Protein AF-0000000069523320 (afdb_homodimer)

InterPro domains:
  IPR052709 Transposase-Methyltransferase Hybrid [PTHR46060] (1-97)

Foldseek 3Di:
DCVVVVVVVVVVVVVVVVLVVLVVLPPPPCPPPPPDDPPVCPDPVLLVVLLVVCLVPVPDDLVVSCVVSVHDSVVSCCSCCPSNNDDDDDDDDDDPVVVVCVVVSVVSSD/DCVVVVVVVVVVVVVVVVLVVLVVLPPPPCPPPPPDDPPVCPDPVLLVVLLVVCLVPVPDDLVVSCVVSVHDSVVSCCSCCPSNNDDDDDDDDDDPVVVVCVVVSVVSSD

Sequence (220 aa):
MKELYGEQCLARCTIFRWSQRYEDGRVNMKDLPRAGQAHVVTNSATISVVDELIRKNSRINAREITVELSISKRTVHHIIRKKLGYGKVCAQWMSSICRRIRRRREWVLAMKELYGEQCLARCTIFRWSQRYEDGRVNMKDLPRAGQAHVVTNSATISVVDELIRKNSRINAREITVELSISKRTVHHIIRKKLGYGKVCAQWMSSICRRIRRRREWVLA

Radius of gyration: 21.29 Å; Cα contacts (8 Å, |Δi|>4): 213; chains: 2; bounding box: 31×65×50 Å

Nearest PDB structures (foldseek):
  2zny-assembly2_C  TM=7.142E-01  e=8.484E-01  Pyrococcus horikoshii
  2pmh-assembly1_A  TM=5.774E-01  e=5.669E-01  Sulfurisphaera tokodaii str. 7
  2cfx-assembly1_C  TM=6.521E-01  e=1.068E+00  Bacillus subtilis
  2w25-assembly1_B  TM=7.987E-01  e=5.060E+00  Mycobacterium tuberculosis H37Rv
  2jn6-assembly1_A  TM=5.482E-01  e=4.019E+00  Corynebacterium glutamicum

pLDDT: mean 71.07, std 23.12, range [24.97, 97.06]

Secondary structure (DSSP, 8-state):
--HHHHHHHHHHHHHHHHHHHHHS----------SSS-TTTT-HHHHHHHHHHHHH-TT--HHHHHHHHT--HHHHHHIIIIIS-EEEE--EEEEHHHHHHHHTTHHHH-/--HHHHHHHHHHHHHHHHHHHHHS----------SSS-TTTT-HHHHHHHHHHHHH-TT--HHHHHHHHT--HHHHHHIIIIIS-EEEE--EEEEHHHHHHHHTTHHHH-

Structure (mmCIF, N/CA/C/O backbone):
data_AF-0000000069523320-model_v1
#
loop_
_entity.id
_entity.type
_entity.pdbx_description
1 polymer 'Mos1 transposase HTH domain-containing protein'
#
loop_
_atom_site.group_PDB
_atom_site.id
_atom_site.type_symbol
_atom_site.label_atom_id
_atom_site.label_alt_id
_atom_site.label_comp_id
_atom_site.label_asym_id
_atom_site.label_entity_id
_atom_site.label_seq_id
_atom_site.pdbx_PDB_ins_code
_atom_site.Cartn_x
_atom_site.Cartn_y
_atom_site.Cartn_z
_atom_site.occupancy
_atom_site.B_iso_or_equiv
_atom_site.auth_seq_id
_atom_site.auth_comp_id
_atom_site.auth_asym_id
_atom_site.auth_atom_id
_atom_site.pdbx_PDB_model_num
ATOM 1 N N . MET A 1 1 ? -14.391 -4.422 -27.078 1 25.03 1 MET A N 1
ATOM 2 C CA . MET A 1 1 ? -13.117 -4.656 -26.406 1 25.03 1 MET A CA 1
ATOM 3 C C . MET A 1 1 ? -12.406 -3.338 -26.125 1 25.03 1 MET A C 1
ATOM 5 O O . MET A 1 1 ? -11.414 -3.311 -25.391 1 25.03 1 MET A O 1
ATOM 9 N N . LYS A 1 2 ? -12.836 -2.332 -26.812 1 37.72 2 LYS A N 1
ATOM 10 C CA . LYS A 1 2 ? -12.297 -0.977 -26.766 1 37.72 2 LYS A CA 1
ATOM 11 C C . LYS A 1 2 ? -12.766 -0.242 -25.516 1 37.72 2 LYS A C 1
ATOM 13 O O . LYS A 1 2 ? -12.195 0.784 -25.141 1 37.72 2 LYS A O 1
ATOM 18 N N . GLU A 1 3 ? -13.82 -0.638 -25.125 1 37.53 3 GLU A N 1
ATOM 19 C CA . GLU A 1 3 ? -14.547 0.158 -24.141 1 37.53 3 GLU A CA 1
ATOM 20 C C . GLU A 1 3 ? -13.852 0.132 -22.781 1 37.53 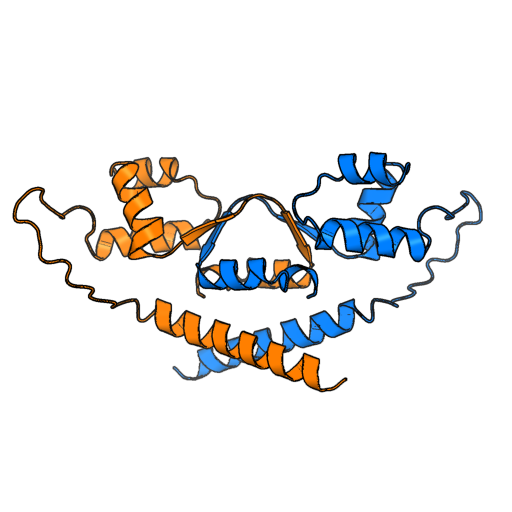3 GLU A C 1
ATOM 22 O O . GLU A 1 3 ? -14.016 1.05 -21.969 1 37.53 3 GLU A O 1
ATOM 27 N N . LEU A 1 4 ? -13.289 -1.014 -22.484 1 39.81 4 LEU A N 1
ATOM 28 C CA . LEU A 1 4 ? -12.648 -1.081 -21.172 1 39.81 4 LEU A CA 1
ATOM 29 C C . LEU A 1 4 ? -11.406 -0.193 -21.125 1 39.81 4 LEU A C 1
ATOM 31 O O . LEU A 1 4 ? -10.945 0.185 -20.047 1 39.81 4 LEU A O 1
ATOM 35 N N . TYR A 1 5 ? -10.938 0.105 -22.266 1 42.47 5 TYR A N 1
ATOM 36 C CA . TYR A 1 5 ? -9.703 0.882 -22.375 1 42.47 5 TYR A CA 1
ATOM 37 C C . TYR A 1 5 ? -9.961 2.352 -22.062 1 42.47 5 TYR A C 1
ATOM 39 O O . TYR A 1 5 ? -9.078 3.049 -21.547 1 42.47 5 TYR A O 1
ATOM 47 N N . GLY A 1 6 ? -11.086 2.74 -22.375 1 41.56 6 GLY A N 1
ATOM 48 C CA . GLY A 1 6 ? -11.438 4.141 -22.188 1 41.56 6 GLY A CA 1
ATOM 49 C C . GLY A 1 6 ? -11.555 4.543 -20.734 1 41.56 6 GLY A C 1
ATOM 50 O O . GLY A 1 6 ? -11.102 5.621 -20.344 1 41.56 6 GLY A O 1
ATOM 51 N N . GLU A 1 7 ? -12.203 3.75 -20.031 1 42.09 7 GLU A N 1
ATOM 52 C CA . GLU A 1 7 ? -12.508 4.121 -18.641 1 42.09 7 GLU A CA 1
ATOM 53 C C . GLU A 1 7 ? -11.234 4.207 -17.812 1 42.09 7 GLU A C 1
ATOM 55 O O . GLU A 1 7 ? -11.133 5.051 -16.906 1 42.09 7 GLU A O 1
ATOM 60 N N . GLN A 1 8 ? -10.336 3.408 -18.141 1 44.19 8 GLN A N 1
ATOM 61 C CA . GLN A 1 8 ? -9.102 3.377 -17.359 1 44.19 8 GLN A CA 1
ATOM 62 C C . GLN A 1 8 ? -8.258 4.621 -17.609 1 44.19 8 GLN A C 1
ATOM 64 O O . GLN A 1 8 ? -7.566 5.105 -16.719 1 44.19 8 GLN A O 1
ATOM 69 N N . CYS A 1 9 ? -8.266 5.09 -18.781 1 42.81 9 CYS A N 1
ATOM 70 C CA . CYS A 1 9 ? -7.602 6.352 -19.094 1 42.81 9 CYS A CA 1
ATOM 71 C C . CYS A 1 9 ? -8.219 7.496 -18.297 1 42.81 9 CYS A C 1
ATOM 73 O O . CYS A 1 9 ? -7.504 8.391 -17.844 1 42.81 9 CYS A O 1
ATOM 75 N N . LEU A 1 10 ? -9.508 7.457 -18.219 1 41.16 10 LEU A N 1
ATOM 76 C CA . LEU A 1 10 ? -10.18 8.516 -17.469 1 41.16 10 LEU A CA 1
ATOM 77 C C . LEU A 1 10 ? -9.781 8.484 -16 1 41.16 10 LEU A C 1
ATOM 79 O O . LEU A 1 10 ? -9.602 9.531 -15.375 1 41.16 10 LEU A O 1
ATOM 83 N N . ALA A 1 11 ? -9.695 7.359 -15.562 1 42.84 11 ALA A N 1
ATOM 84 C CA . ALA A 1 11 ? -9.281 7.254 -14.164 1 42.84 11 ALA A CA 1
ATOM 85 C C . ALA A 1 11 ? -7.852 7.75 -13.977 1 42.84 11 ALA A C 1
ATOM 87 O O . ALA A 1 11 ? -7.543 8.391 -12.969 1 42.84 11 ALA A O 1
ATOM 88 N N . ARG A 1 12 ? -7.047 7.566 -14.992 1 44.31 12 ARG A N 1
ATOM 89 C CA . ARG A 1 12 ? -5.652 7.996 -14.961 1 44.31 12 ARG A CA 1
ATOM 90 C C . ARG A 1 12 ? -5.551 9.516 -14.891 1 44.31 12 ARG A C 1
ATOM 92 O O . ARG A 1 12 ? -4.73 10.055 -14.141 1 44.31 12 ARG A O 1
ATOM 99 N N . CYS A 1 13 ? -6.203 10.148 -15.812 1 43.75 13 CYS A N 1
ATOM 100 C CA . CYS A 1 13 ? -6.246 11.602 -15.836 1 43.75 13 CYS A CA 1
ATOM 101 C C . CYS A 1 13 ? -6.781 12.156 -14.523 1 43.75 13 CYS A C 1
ATOM 103 O O . CYS A 1 13 ? -6.332 13.203 -14.055 1 43.75 13 CYS A O 1
ATOM 105 N N . THR A 1 14 ? -7.527 11.352 -13.992 1 44.38 14 THR A N 1
ATOM 106 C CA . THR A 1 14 ? -8.148 11.875 -12.781 1 44.38 14 THR A CA 1
ATOM 107 C C . THR A 1 14 ? -7.164 11.836 -11.609 1 44.38 14 THR A C 1
ATOM 109 O O . THR A 1 14 ? -7.078 12.797 -10.836 1 44.38 14 THR A O 1
ATOM 112 N N . ILE A 1 15 ? -6.359 10.828 -11.742 1 48.97 15 ILE A N 1
ATOM 113 C CA . ILE A 1 15 ? -5.422 10.758 -10.625 1 48.97 15 ILE A CA 1
ATOM 114 C C . ILE A 1 15 ? -4.43 11.914 -10.711 1 48.97 15 ILE A C 1
ATOM 116 O O . ILE A 1 15 ? -4.098 12.539 -9.703 1 48.97 15 ILE A O 1
ATOM 120 N N . PHE A 1 16 ? -4.059 12.211 -11.922 1 47.94 16 PHE A N 1
ATOM 121 C CA . PHE A 1 16 ? -3.117 13.32 -12.086 1 47.94 16 PHE A CA 1
ATOM 122 C C . PHE A 1 16 ? -3.779 14.648 -11.75 1 47.94 16 PHE A C 1
ATOM 124 O O . PHE A 1 16 ? -3.166 15.508 -11.117 1 47.94 16 PHE A O 1
ATOM 131 N N . ARG A 1 17 ? -4.938 14.828 -12.273 1 47.03 17 ARG A N 1
ATOM 132 C CA . ARG A 1 17 ? -5.664 16.062 -11.977 1 47.03 17 ARG A CA 1
ATOM 133 C C . ARG A 1 17 ? -5.883 16.219 -10.477 1 47.03 17 ARG A C 1
ATOM 135 O O . ARG A 1 17 ? -5.727 17.312 -9.938 1 47.03 17 ARG A O 1
ATOM 142 N N . TRP A 1 18 ? -6.137 15.148 -9.922 1 46.12 18 TRP A N 1
ATOM 143 C CA . TRP A 1 18 ? -6.406 15.234 -8.492 1 46.12 18 TRP A CA 1
ATOM 144 C C . TRP A 1 18 ? -5.133 15.562 -7.719 1 46.12 18 TRP A C 1
ATOM 146 O O . TRP A 1 18 ? -5.156 16.359 -6.781 1 46.12 18 TRP A O 1
ATOM 156 N N . SER A 1 19 ? -4.059 15.039 -8.156 1 48.59 19 SER A N 1
ATOM 157 C CA . SER A 1 19 ? -2.795 15.391 -7.516 1 48.59 19 SER A CA 1
ATOM 158 C C . SER A 1 19 ? -2.57 16.906 -7.535 1 48.59 19 SER A C 1
ATOM 160 O O . SER A 1 19 ? -2.039 17.469 -6.574 1 48.59 19 SER A O 1
ATOM 162 N N . GLN A 1 20 ? -2.973 17.469 -8.617 1 48.44 20 GLN A N 1
ATOM 163 C CA . GLN A 1 20 ? -2.881 18.922 -8.695 1 48.44 20 GLN A CA 1
ATOM 164 C C . GLN A 1 20 ? -3.807 19.578 -7.68 1 48.44 20 GLN A C 1
ATOM 166 O O . GLN A 1 20 ? -3.447 20.594 -7.078 1 48.44 20 GLN A O 1
ATOM 171 N N . ARG A 1 21 ? -4.895 18.953 -7.523 1 47.16 21 ARG A N 1
ATOM 172 C CA . ARG A 1 21 ? -5.859 19.547 -6.605 1 47.16 21 ARG A CA 1
ATOM 173 C C . ARG A 1 21 ? -5.363 19.469 -5.164 1 47.16 21 ARG A C 1
ATOM 175 O O . ARG A 1 21 ? -5.602 20.375 -4.371 1 47.16 21 ARG A O 1
ATOM 182 N N . TYR A 1 22 ? -4.883 18.391 -4.91 1 47.25 22 TYR A N 1
ATOM 183 C CA . TYR A 1 22 ? -4.352 18.297 -3.557 1 47.25 22 TYR A CA 1
ATOM 184 C C . TYR A 1 22 ? -3.271 19.344 -3.314 1 47.25 22 TYR A C 1
ATOM 186 O O . TYR A 1 22 ? -3.113 19.828 -2.193 1 47.25 22 TYR A O 1
ATOM 194 N N . GLU A 1 23 ? -2.518 19.562 -4.234 1 47.25 23 GLU A N 1
ATOM 195 C CA . GLU A 1 23 ? -1.588 20.672 -4.074 1 47.25 23 GLU A CA 1
ATOM 196 C C . GLU A 1 23 ? -2.328 21.984 -3.768 1 47.25 23 GLU A C 1
ATOM 198 O O . GLU A 1 23 ? -1.815 22.828 -3.045 1 47.25 23 GLU A O 1
ATOM 203 N N . ASP A 1 24 ? -3.436 22.078 -4.465 1 43.88 24 ASP A N 1
ATOM 204 C CA . ASP A 1 24 ? -4.234 23.281 -4.234 1 43.88 24 ASP A CA 1
ATOM 205 C C . ASP A 1 24 ? -5.035 23.156 -2.939 1 43.88 24 ASP A C 1
ATOM 207 O O . ASP A 1 24 ? -6.242 22.906 -2.971 1 43.88 24 ASP A O 1
ATOM 211 N N . GLY A 1 25 ? -4.715 22.297 -2.154 1 43.69 25 GLY A N 1
ATOM 212 C CA . GLY A 1 25 ? -5.273 22.031 -0.838 1 43.69 25 GLY A CA 1
ATOM 213 C C . GLY A 1 25 ? -5.793 23.281 -0.149 1 43.69 25 GLY A C 1
ATOM 214 O O . GLY A 1 25 ? -5.992 23.281 1.067 1 43.69 25 GLY A O 1
ATOM 215 N N . ARG A 1 26 ? -5.77 24.453 -0.803 1 43.19 26 ARG A N 1
ATOM 216 C CA . ARG A 1 26 ? -6.25 25.609 -0.049 1 43.19 26 ARG A CA 1
ATOM 217 C C . ARG A 1 26 ? -7.742 25.484 0.254 1 43.19 26 ARG A C 1
ATOM 219 O O . ARG A 1 26 ? -8.562 26.219 -0.312 1 43.19 26 ARG A O 1
ATOM 226 N N . VAL A 1 27 ? -8.289 24.281 0.234 1 40.66 27 VAL A N 1
ATOM 227 C CA . VAL A 1 27 ? -9.688 24.438 0.594 1 40.66 27 VAL A CA 1
ATOM 228 C C . VAL A 1 27 ? -9.797 25.047 1.996 1 40.66 27 VAL A C 1
ATOM 230 O O . VAL A 1 27 ? -9.414 24.406 2.98 1 40.66 27 VAL A O 1
ATOM 233 N N . ASN A 1 28 ? -9.625 26.297 2.09 1 39.03 28 ASN A N 1
ATOM 234 C CA . ASN A 1 28 ? -9.914 27.078 3.289 1 39.03 28 ASN A CA 1
ATOM 235 C C . ASN A 1 28 ? -11.336 26.828 3.783 1 39.03 28 ASN A C 1
ATOM 237 O O . ASN A 1 28 ? -12.281 27.453 3.307 1 39.03 28 ASN A O 1
ATOM 241 N N . MET A 1 29 ? -11.867 25.672 3.805 1 36.97 29 MET A N 1
ATOM 242 C CA . MET A 1 29 ? -13.133 25.688 4.535 1 36.97 29 MET A CA 1
ATOM 243 C C . MET A 1 29 ? -12.945 26.297 5.922 1 36.97 29 MET A C 1
ATOM 245 O O . MET A 1 29 ? -12.234 25.734 6.758 1 36.97 29 MET A O 1
ATOM 249 N N . LYS A 1 30 ? -12.992 27.672 6.043 1 39.44 30 LYS A N 1
ATOM 250 C CA . LYS A 1 30 ? -13.07 28.484 7.246 1 39.44 30 LYS A CA 1
ATOM 251 C C . LYS A 1 30 ? -14.016 27.875 8.273 1 39.44 30 LYS A C 1
ATOM 253 O O . LYS A 1 30 ? -15.234 28.031 8.164 1 39.44 30 LYS A O 1
ATOM 258 N N . ASP A 1 31 ? -13.984 26.688 8.633 1 40.25 31 ASP A N 1
ATOM 259 C CA . ASP A 1 31 ? -14.719 26.5 9.883 1 40.25 31 ASP A CA 1
ATOM 260 C C . ASP A 1 31 ? -14.5 27.688 10.82 1 40.25 31 ASP A C 1
ATOM 262 O O . ASP A 1 31 ? -13.391 28.219 10.898 1 40.25 31 ASP A O 1
ATOM 266 N N . LEU A 1 32 ? -15.414 28.609 11.117 1 40.75 32 LEU A N 1
ATOM 267 C CA . LEU A 1 32 ? -15.422 29.703 12.07 1 40.75 32 LEU A CA 1
ATOM 268 C C . LEU A 1 32 ? -14.703 29.312 13.359 1 40.75 32 LEU A C 1
ATOM 270 O O . LEU A 1 32 ? -14.953 28.234 13.914 1 40.75 32 LEU A O 1
ATOM 274 N N . PRO A 1 33 ? -13.508 29.906 13.656 1 44.81 33 PRO A N 1
ATOM 275 C CA . PRO A 1 33 ? -12.773 29.656 14.906 1 44.81 33 PRO A CA 1
ATOM 276 C C . PRO A 1 33 ? -13.695 29.562 16.125 1 44.81 33 PRO A C 1
ATOM 278 O O . PRO A 1 33 ? -14.625 30.359 16.266 1 44.81 33 PRO A O 1
ATOM 281 N N . ARG A 1 34 ? -14.188 28.531 16.516 1 44.03 34 ARG A N 1
ATOM 282 C CA . ARG A 1 34 ? -14.703 28.625 17.875 1 44.03 34 ARG A CA 1
ATOM 283 C C . ARG A 1 34 ? -13.758 29.453 18.75 1 44.03 34 ARG A C 1
ATOM 285 O O . ARG A 1 34 ? -12.539 29.406 18.562 1 44.03 34 ARG A O 1
ATOM 292 N N . ALA A 1 35 ? -14 30.516 19.328 1 43.91 35 ALA A N 1
ATOM 293 C CA . ALA A 1 35 ? -13.289 31.406 20.25 1 43.91 35 ALA A CA 1
ATOM 294 C C . ALA A 1 35 ? -12.312 30.609 21.125 1 43.91 35 ALA A C 1
ATOM 296 O O . ALA A 1 35 ? -11.508 31.203 21.859 1 43.91 35 ALA A O 1
ATOM 297 N N . GLY A 1 36 ? -12.578 29.438 21.688 1 39.97 36 GLY A N 1
ATOM 298 C CA . GLY A 1 36 ? -11.766 28.891 22.766 1 39.97 36 GLY A CA 1
ATOM 299 C C . GLY A 1 36 ? -10.32 28.656 22.359 1 39.97 36 GLY A C 1
ATOM 300 O O . GLY A 1 36 ? -9.469 29.516 22.562 1 39.97 36 GLY A O 1
ATOM 301 N N . GLN A 1 37 ? -9.781 27.281 22.188 1 45.66 37 GLN A N 1
ATOM 302 C CA . GLN A 1 37 ? -8.406 26.797 22.234 1 45.66 37 GLN A CA 1
ATOM 303 C C . GLN A 1 37 ? -7.57 27.359 21.094 1 45.66 37 GLN A C 1
ATOM 305 O O . GLN A 1 37 ? -8.078 27.562 19.984 1 45.66 37 GLN A O 1
ATOM 310 N N . ALA A 1 38 ? -6.539 28.125 21.359 1 45.31 38 ALA A N 1
ATOM 311 C CA . ALA A 1 38 ? -5.469 28.578 20.484 1 45.31 38 ALA A CA 1
ATOM 312 C C . ALA A 1 38 ? -5.266 27.609 19.312 1 45.31 38 ALA A C 1
ATOM 314 O O . ALA A 1 38 ? -4.926 26.438 19.531 1 45.31 38 ALA A O 1
ATOM 315 N N . HIS A 1 39 ? -6.07 27.391 18.344 1 51.31 39 HIS A N 1
ATOM 316 C CA . HIS A 1 39 ? -5.848 26.594 17.141 1 51.31 39 HIS A CA 1
ATOM 317 C C . HIS A 1 39 ? -4.434 26.797 16.594 1 51.31 39 HIS A C 1
ATOM 319 O O . HIS A 1 39 ? -4.246 27.406 15.547 1 51.31 39 HIS A O 1
ATOM 325 N N . VAL A 1 40 ? -3.541 27.297 17.375 1 52.47 40 VAL A N 1
ATOM 326 C CA . VAL A 1 40 ? -2.168 27.594 16.984 1 52.47 40 VAL A CA 1
ATOM 327 C C . VAL A 1 40 ? -1.514 26.359 16.375 1 52.47 40 VAL A C 1
ATOM 329 O O . VAL A 1 40 ? -0.676 26.469 15.477 1 52.47 40 VAL A O 1
ATOM 332 N N . VAL A 1 41 ? -1.999 25.109 16.844 1 58.97 41 VAL A N 1
ATOM 333 C CA . VAL A 1 41 ? -1.142 23.953 16.578 1 58.97 41 VAL A CA 1
ATOM 334 C C . VAL A 1 41 ? -1.271 23.547 15.102 1 58.97 41 VAL A C 1
ATOM 336 O O . VAL A 1 41 ? -0.304 23.078 14.5 1 58.97 41 VAL A O 1
ATOM 339 N N . THR A 1 42 ? -2.391 23.891 14.391 1 67.81 42 THR A N 1
ATOM 340 C CA . THR A 1 42 ? -2.504 23.453 13 1 67.81 42 THR A CA 1
ATOM 341 C C . THR A 1 42 ? -2.162 24.609 12.055 1 67.81 42 THR A C 1
ATOM 343 O O . THR A 1 42 ? -2.994 25.016 11.242 1 67.81 42 THR A O 1
ATOM 346 N N . ASN A 1 43 ? -0.961 25.234 12.391 1 79 43 ASN A N 1
ATOM 347 C CA . ASN A 1 43 ? -0.476 26.25 11.477 1 79 43 ASN A CA 1
ATOM 348 C C . ASN A 1 43 ? 0.027 25.641 10.172 1 79 43 ASN A C 1
ATOM 350 O O . ASN A 1 43 ? 0.332 24.453 10.117 1 79 43 ASN A O 1
ATOM 354 N N . SER A 1 44 ? -0.065 26.391 9.086 1 85.62 44 SER A N 1
ATOM 355 C CA . SER A 1 44 ? 0.385 25.969 7.766 1 85.62 44 SER A CA 1
ATOM 356 C C . SER A 1 44 ? 1.796 25.391 7.816 1 85.62 44 SER A C 1
ATOM 358 O O . SER A 1 44 ? 2.113 24.453 7.09 1 85.62 44 SER A O 1
ATOM 360 N N . ALA A 1 45 ? 2.518 25.875 8.758 1 88.19 45 ALA A N 1
ATOM 361 C CA . ALA A 1 45 ? 3.893 25.391 8.883 1 88.19 45 ALA A CA 1
ATOM 362 C C . ALA A 1 45 ? 3.932 23.969 9.422 1 88.19 45 ALA A C 1
ATOM 364 O O . ALA A 1 45 ? 4.676 23.125 8.906 1 88.19 45 ALA A O 1
ATOM 365 N N . THR A 1 46 ? 3.064 23.688 10.438 1 91.25 46 THR A N 1
ATOM 366 C CA . THR A 1 46 ? 3.008 22.359 11.039 1 91.25 46 THR A CA 1
ATOM 367 C C . THR A 1 46 ? 2.48 21.328 10.047 1 91.25 46 THR A C 1
ATOM 369 O O . THR A 1 46 ? 3.012 20.219 9.945 1 91.25 46 THR A O 1
ATOM 372 N N . ILE A 1 47 ? 1.52 21.75 9.297 1 93.12 47 ILE A N 1
ATOM 373 C CA . ILE A 1 47 ? 0.929 20.875 8.289 1 93.12 47 ILE A CA 1
ATOM 374 C C . ILE A 1 47 ? 1.98 20.516 7.238 1 93.12 47 ILE A C 1
ATOM 376 O O . ILE A 1 47 ? 2.096 19.359 6.84 1 93.12 47 ILE A O 1
ATOM 380 N N . SER A 1 48 ? 2.754 21.531 6.844 1 91.75 48 SER A N 1
ATOM 381 C CA . SER A 1 48 ? 3.795 21.312 5.844 1 91.75 48 SER A CA 1
ATOM 382 C C . SER A 1 48 ? 4.867 20.359 6.355 1 91.75 48 SER A C 1
ATOM 384 O O . SER A 1 48 ? 5.352 19.5 5.609 1 91.75 48 SER A O 1
ATOM 386 N N . VAL A 1 49 ? 5.176 20.484 7.586 1 93.69 49 VAL A N 1
ATOM 387 C CA . VAL A 1 49 ? 6.203 19.625 8.172 1 93.69 49 VAL A CA 1
ATOM 388 C C . VAL A 1 49 ? 5.691 18.188 8.258 1 93.69 49 VAL A C 1
ATOM 390 O O . VAL A 1 49 ? 6.418 17.25 7.949 1 93.69 49 VAL A O 1
ATOM 393 N N . VAL A 1 50 ? 4.48 18 8.695 1 94.69 50 VAL A N 1
ATOM 394 C CA . VAL A 1 50 ? 3.889 16.672 8.781 1 94.69 50 VAL A CA 1
ATOM 395 C C . VAL A 1 50 ? 3.863 16.031 7.395 1 94.69 50 VAL A C 1
ATOM 397 O O . VAL A 1 50 ? 4.238 14.867 7.23 1 94.69 50 VAL A O 1
ATOM 400 N N . ASP A 1 51 ? 3.438 16.844 6.406 1 91.69 51 ASP A N 1
ATOM 401 C CA . ASP A 1 51 ? 3.404 16.359 5.031 1 91.69 51 ASP A CA 1
ATOM 402 C C . ASP A 1 51 ? 4.793 15.914 4.57 1 91.69 51 ASP A C 1
ATOM 404 O O . ASP A 1 51 ? 4.945 14.852 3.963 1 91.69 51 ASP A O 1
ATOM 408 N N . GLU A 1 52 ? 5.766 16.688 4.934 1 92.56 52 GLU A N 1
ATOM 409 C CA . GLU A 1 52 ? 7.137 16.375 4.547 1 92.56 52 GLU A CA 1
ATOM 410 C C . GLU A 1 52 ? 7.625 15.102 5.223 1 92.56 52 GLU A C 1
ATOM 412 O O . GLU A 1 52 ? 8.305 14.281 4.598 1 92.56 52 GLU A O 1
ATOM 417 N N . LEU A 1 53 ? 7.297 14.922 6.484 1 94 53 LEU A N 1
ATOM 418 C CA . LEU A 1 53 ? 7.695 13.727 7.219 1 94 53 LEU A CA 1
ATOM 419 C C . LEU A 1 53 ? 7.098 12.477 6.59 1 94 53 LEU A C 1
ATOM 421 O O . LEU A 1 53 ? 7.789 11.469 6.434 1 94 53 LEU A O 1
ATOM 425 N N . ILE A 1 54 ? 5.867 12.555 6.176 1 93.31 54 ILE A N 1
ATOM 426 C CA . ILE A 1 54 ? 5.188 11.414 5.57 1 93.31 54 ILE A CA 1
ATOM 427 C C . ILE A 1 54 ? 5.77 11.148 4.184 1 93.31 54 ILE A C 1
ATOM 429 O O . ILE A 1 54 ? 5.984 9.992 3.811 1 93.31 54 ILE A O 1
ATOM 433 N N . ARG A 1 55 ? 6.023 12.234 3.492 1 88.31 55 ARG A N 1
ATOM 434 C CA . ARG A 1 55 ? 6.598 12.086 2.156 1 88.31 55 ARG A CA 1
ATOM 435 C C . ARG A 1 55 ? 7.988 11.461 2.223 1 88.31 55 ARG A C 1
ATOM 437 O O . ARG A 1 55 ? 8.359 10.672 1.355 1 88.31 55 ARG A O 1
ATOM 444 N N . LYS A 1 56 ? 8.672 11.836 3.232 1 90.19 56 LYS A N 1
ATOM 445 C CA . LYS A 1 56 ? 10.008 11.281 3.418 1 90.19 56 LYS A CA 1
ATOM 446 C C . LYS A 1 56 ? 9.93 9.82 3.848 1 90.19 56 LYS A C 1
ATOM 448 O O . LYS A 1 56 ? 10.75 9 3.42 1 90.19 56 LYS A O 1
ATOM 453 N N . ASN A 1 57 ? 8.953 9.523 4.676 1 92.5 57 ASN A N 1
ATOM 454 C CA . ASN A 1 57 ? 8.734 8.164 5.164 1 92.5 57 ASN A CA 1
ATOM 455 C C . ASN A 1 57 ? 7.25 7.863 5.348 1 92.5 57 ASN A C 1
ATOM 457 O O . ASN A 1 57 ? 6.684 8.141 6.406 1 92.5 57 ASN A O 1
ATOM 461 N N . SER A 1 58 ? 6.695 7.219 4.367 1 91.94 58 SER A N 1
ATOM 462 C CA . SER A 1 58 ? 5.262 6.941 4.387 1 91.94 58 SER A CA 1
ATOM 463 C C . SER A 1 58 ? 4.918 5.883 5.43 1 91.94 58 SER A C 1
ATOM 465 O O . SER A 1 58 ? 3.744 5.688 5.762 1 91.94 58 SER A O 1
ATOM 467 N N . ARG A 1 59 ? 5.906 5.324 6.012 1 93.69 59 ARG A N 1
ATOM 468 C CA . ARG A 1 59 ? 5.691 4.285 7.012 1 93.69 59 ARG A CA 1
ATOM 469 C C . ARG A 1 59 ? 5.758 4.859 8.422 1 93.69 59 ARG A C 1
ATOM 471 O O . ARG A 1 59 ? 5.523 4.148 9.406 1 93.69 59 ARG A O 1
ATOM 478 N N . ILE A 1 60 ? 6.035 6.07 8.539 1 95.12 60 ILE A N 1
ATOM 479 C CA . ILE A 1 60 ? 6.234 6.699 9.844 1 95.12 60 ILE A CA 1
ATOM 480 C C . ILE A 1 60 ? 4.984 6.527 10.695 1 95.12 60 ILE A C 1
ATOM 482 O O . ILE A 1 60 ? 3.861 6.609 10.195 1 95.12 60 ILE A O 1
ATOM 486 N N . ASN A 1 61 ? 5.219 6.277 11.977 1 96.06 61 ASN A N 1
ATOM 487 C CA . ASN A 1 61 ? 4.105 6.156 12.914 1 96.06 61 ASN A CA 1
ATOM 488 C C . ASN A 1 61 ? 3.654 7.52 13.43 1 96.06 61 ASN A C 1
ATOM 490 O O . ASN A 1 61 ? 4.477 8.422 13.609 1 96.06 61 ASN A O 1
ATOM 494 N N . ALA A 1 62 ? 2.393 7.68 13.633 1 96.56 62 ALA A N 1
ATOM 495 C CA . ALA A 1 62 ? 1.857 8.93 14.164 1 96.56 62 ALA A CA 1
ATOM 496 C C . ALA A 1 62 ? 2.559 9.312 15.469 1 96.56 62 ALA A C 1
ATOM 498 O O . ALA A 1 62 ? 2.758 10.5 15.742 1 96.56 62 ALA A O 1
ATOM 499 N N . ARG A 1 63 ? 3.033 8.352 16.219 1 96.38 63 ARG A N 1
ATOM 500 C CA . ARG A 1 63 ? 3.723 8.609 17.469 1 96.38 63 ARG A CA 1
ATOM 501 C C . ARG A 1 63 ? 5.07 9.281 17.234 1 96.38 63 ARG A C 1
ATOM 503 O O . ARG A 1 63 ? 5.461 10.188 17.984 1 96.38 63 ARG A O 1
ATOM 510 N N . GLU A 1 64 ? 5.734 8.789 16.234 1 97.06 64 GLU A N 1
ATOM 511 C CA . GLU A 1 64 ? 7.016 9.391 15.883 1 97.06 64 GLU A CA 1
ATOM 512 C C . GLU A 1 64 ? 6.848 10.852 15.469 1 97.06 64 GLU A C 1
ATOM 514 O O . GLU A 1 64 ? 7.664 11.703 15.828 1 97.06 64 GLU A O 1
ATOM 519 N N . ILE A 1 65 ? 5.773 11.125 14.781 1 96.31 65 ILE A N 1
ATOM 520 C CA . ILE A 1 65 ? 5.48 12.484 14.359 1 96.31 65 ILE A CA 1
ATOM 521 C C . ILE A 1 65 ? 5.176 13.352 15.578 1 96.31 65 ILE A C 1
ATOM 523 O O . ILE A 1 65 ? 5.648 14.492 15.664 1 96.31 65 ILE A O 1
ATOM 527 N N . THR A 1 66 ? 4.492 12.828 16.547 1 95.81 66 THR A N 1
ATOM 528 C CA . THR A 1 66 ? 4.145 13.531 17.781 1 95.81 66 THR A CA 1
ATOM 529 C C . THR A 1 66 ? 5.402 13.922 18.547 1 95.81 66 THR A C 1
ATOM 531 O O . THR A 1 66 ? 5.504 15.039 19.047 1 95.81 66 THR A O 1
ATOM 534 N N . VAL A 1 67 ? 6.344 13.031 18.625 1 96 67 VAL A N 1
ATOM 535 C CA . VAL A 1 67 ? 7.59 13.266 19.344 1 96 67 VAL A CA 1
ATOM 536 C C . VAL A 1 67 ? 8.438 14.297 18.594 1 96 67 VAL A C 1
ATOM 538 O O . VAL A 1 67 ? 8.977 15.219 19.203 1 96 67 VAL A O 1
ATOM 541 N N . GLU A 1 68 ? 8.438 14.156 17.25 1 94.94 68 GLU A N 1
ATOM 542 C CA . GLU A 1 68 ? 9.258 15.039 16.422 1 94.94 68 GLU A CA 1
ATOM 543 C C . GLU A 1 68 ? 8.742 16.469 16.469 1 94.94 68 GLU A C 1
ATOM 545 O O . GLU A 1 68 ? 9.531 17.422 16.5 1 94.94 68 GLU A O 1
ATOM 550 N N . LEU A 1 69 ? 7.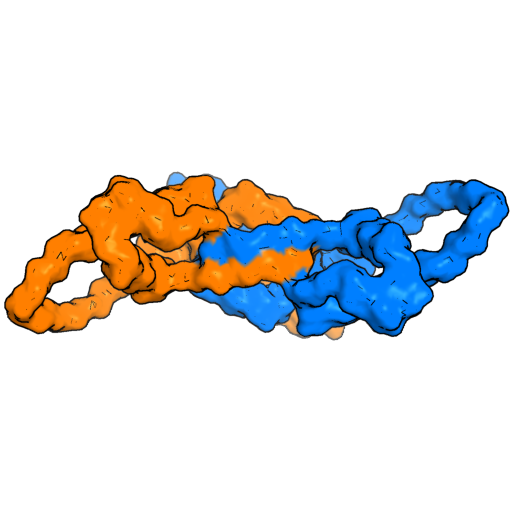457 16.719 16.531 1 94.44 69 LEU A N 1
ATOM 551 C CA . LEU A 1 69 ? 6.863 18.047 16.422 1 94.44 69 LEU A CA 1
ATOM 552 C C . LEU A 1 69 ? 6.387 18.531 17.781 1 94.44 69 LEU A C 1
ATOM 554 O O . LEU A 1 69 ? 5.984 19.688 17.922 1 94.44 69 LEU A O 1
ATOM 558 N N . SER A 1 70 ? 6.457 17.734 18.828 1 94.69 70 SER A N 1
ATOM 559 C CA . SER A 1 70 ? 6.023 18.047 20.188 1 94.69 70 SER A CA 1
ATOM 560 C C . SER A 1 70 ? 4.57 18.5 20.203 1 94.69 70 SER A C 1
ATOM 562 O O . SER A 1 70 ? 4.242 19.531 20.812 1 94.69 70 SER A O 1
ATOM 564 N N . ILE A 1 71 ? 3.691 17.766 19.422 1 93.25 71 ILE A N 1
ATOM 565 C CA . ILE A 1 71 ? 2.252 18.016 19.406 1 93.25 71 ILE A CA 1
ATOM 566 C C . ILE A 1 71 ? 1.511 16.734 19.781 1 93.25 71 ILE A C 1
ATOM 568 O O . ILE A 1 71 ? 2.104 15.648 19.828 1 93.25 71 ILE A O 1
ATOM 572 N N . SER A 1 72 ? 0.272 16.906 20.156 1 93.38 72 SER A N 1
ATOM 573 C CA . SER A 1 72 ? -0.511 15.758 20.609 1 93.38 72 SER A CA 1
ATOM 574 C C . SER A 1 72 ? -0.797 14.789 19.469 1 93.38 72 SER A C 1
ATOM 576 O O . SER A 1 72 ? -0.842 15.195 18.312 1 93.38 72 SER A O 1
ATOM 578 N N . LYS A 1 73 ? -1.053 13.562 19.844 1 95 73 LYS A N 1
ATOM 579 C CA . LYS A 1 73 ? -1.432 12.539 18.875 1 95 73 LYS A CA 1
ATOM 580 C C . LYS A 1 73 ? -2.725 12.914 18.156 1 95 73 LYS A C 1
ATOM 582 O O . LYS A 1 73 ? -2.875 12.664 16.969 1 95 73 LYS A O 1
ATOM 587 N N . ARG A 1 74 ? -3.516 13.539 18.891 1 93.06 74 ARG A N 1
ATOM 588 C CA . ARG A 1 74 ? -4.797 13.961 18.344 1 93.06 74 ARG A CA 1
ATOM 589 C C . ARG A 1 74 ? -4.602 14.992 17.234 1 93.06 74 ARG A C 1
ATOM 591 O O . ARG A 1 74 ? -5.23 14.906 16.172 1 93.06 74 ARG A O 1
ATOM 598 N N . THR A 1 75 ? -3.805 15.914 17.391 1 92.25 75 THR A N 1
ATOM 599 C CA . THR A 1 75 ? -3.52 16.953 16.422 1 92.25 75 THR A CA 1
ATOM 600 C C . THR A 1 75 ? -2.869 16.375 15.164 1 92.25 75 THR A C 1
ATOM 602 O O . THR A 1 75 ? -3.217 16.75 14.047 1 92.25 75 THR A O 1
ATOM 605 N N . VAL A 1 76 ? -1.975 15.406 15.414 1 95 76 VAL A N 1
ATOM 606 C CA . VAL A 1 76 ? -1.312 14.742 14.297 1 95 76 VAL A CA 1
ATOM 607 C C . VAL A 1 76 ? -2.346 14.016 13.438 1 95 76 VAL A C 1
ATOM 609 O O . VAL A 1 76 ? -2.375 14.188 12.219 1 95 76 VAL A O 1
ATOM 612 N N . HIS A 1 77 ? -3.227 13.305 14.094 1 95.31 77 HIS A N 1
ATOM 613 C CA . HIS A 1 77 ? -4.254 12.57 13.359 1 95.31 77 HIS A CA 1
ATOM 614 C C . HIS A 1 77 ? -5.184 13.523 12.617 1 95.31 77 HIS A C 1
ATOM 616 O O . HIS A 1 77 ? -5.555 13.273 11.469 1 95.31 77 HIS A O 1
ATOM 622 N N . HIS A 1 78 ? -5.441 14.633 13.234 1 93.94 78 HIS A N 1
ATOM 623 C CA . HIS A 1 78 ? -6.289 15.648 12.609 1 93.94 78 HIS A CA 1
ATOM 624 C C . HIS A 1 78 ? -5.645 16.203 11.344 1 93.94 78 HIS A C 1
ATOM 626 O O . HIS A 1 78 ? -6.297 16.312 10.312 1 93.94 78 HIS A O 1
ATOM 632 N N . ILE A 1 79 ? -4.43 16.469 11.43 1 93.69 79 ILE A N 1
ATOM 633 C CA . ILE A 1 79 ? -3.705 17.016 10.289 1 93.69 79 ILE A CA 1
ATOM 634 C C . ILE A 1 79 ? -3.635 15.984 9.164 1 93.69 79 ILE A C 1
ATOM 636 O O . ILE A 1 79 ? -3.973 16.281 8.016 1 93.69 79 ILE A O 1
ATOM 640 N N . ILE A 1 80 ? -3.262 14.773 9.531 1 94.62 80 ILE A N 1
ATOM 641 C CA . ILE A 1 80 ? -3.027 13.719 8.555 1 94.62 80 ILE A CA 1
ATOM 642 C C . ILE A 1 80 ? -4.332 13.383 7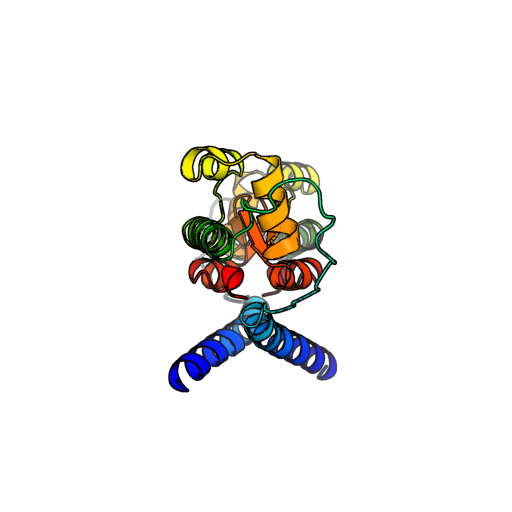.84 1 94.62 80 ILE A C 1
ATOM 644 O O . ILE A 1 80 ? -4.367 13.305 6.609 1 94.62 80 ILE A O 1
ATOM 648 N N . ARG A 1 81 ? -5.414 13.312 8.609 1 93.06 81 ARG A N 1
ATOM 649 C CA . ARG A 1 81 ? -6.664 12.812 8.047 1 93.06 81 ARG A CA 1
ATOM 650 C C . ARG A 1 81 ? -7.5 13.945 7.461 1 93.06 81 ARG A C 1
ATOM 652 O O . ARG A 1 81 ? -7.996 13.844 6.336 1 93.06 81 ARG A O 1
ATOM 659 N N . LYS A 1 82 ? -7.543 15.023 8.117 1 89.62 82 LYS A N 1
ATOM 660 C CA . LYS A 1 82 ? -8.492 16.062 7.734 1 89.62 82 LYS A CA 1
ATOM 661 C C . LYS A 1 82 ? -7.824 17.109 6.852 1 89.62 82 LYS A C 1
ATOM 663 O O . LYS A 1 82 ? -8.43 17.594 5.887 1 89.62 82 LYS A O 1
ATOM 668 N N . LYS A 1 83 ? -6.574 17.5 7.156 1 89.12 83 LYS A N 1
ATOM 669 C CA . LYS A 1 83 ? -5.93 18.578 6.41 1 89.12 83 LYS A CA 1
ATOM 670 C C . LYS A 1 83 ? -5.16 18.031 5.211 1 89.12 83 LYS A C 1
ATOM 672 O O . LYS A 1 83 ? -5.176 18.625 4.133 1 89.12 83 LYS A O 1
ATOM 677 N N . LEU A 1 84 ? -4.531 16.891 5.352 1 90.06 84 LEU A N 1
ATOM 678 C CA . LEU A 1 84 ? -3.701 16.344 4.285 1 90.06 84 LEU A CA 1
ATOM 679 C C . LEU A 1 84 ? -4.445 15.242 3.527 1 90.06 84 LEU A C 1
ATOM 681 O O . LEU A 1 84 ? -4.121 14.945 2.377 1 90.06 84 LEU A O 1
ATOM 685 N N . GLY A 1 85 ? -5.344 14.508 4.195 1 90.62 85 GLY A N 1
ATOM 686 C CA . GLY A 1 85 ? -6.199 13.539 3.525 1 90.62 85 GLY A CA 1
ATOM 687 C C . GLY A 1 85 ? -5.555 12.172 3.383 1 90.62 85 GLY A C 1
ATOM 688 O O . GLY A 1 85 ? -5.922 11.398 2.498 1 90.62 85 GLY A O 1
ATOM 689 N N . TYR A 1 86 ? -4.547 11.992 4.242 1 92.25 86 TYR A N 1
ATOM 690 C CA . TYR A 1 86 ? -3.924 10.672 4.195 1 92.25 86 TYR A CA 1
ATOM 691 C C . TYR A 1 86 ? -4.766 9.648 4.945 1 92.25 86 TYR A C 1
ATOM 693 O O . TYR A 1 86 ? -5.504 9.992 5.867 1 92.25 86 TYR A O 1
ATOM 701 N N . GLY A 1 87 ? -4.602 8.398 4.523 1 92.75 87 GLY A N 1
ATOM 702 C CA . GLY A 1 87 ? -5.086 7.227 5.234 1 92.75 87 GLY A CA 1
ATOM 703 C C . GLY A 1 87 ? -4.047 6.125 5.34 1 92.75 87 GLY A C 1
ATOM 704 O O . GLY A 1 87 ? -3.18 6 4.473 1 92.75 87 GLY A O 1
ATOM 705 N N . LYS A 1 88 ? -4.109 5.461 6.426 1 91.88 88 LYS A N 1
ATOM 706 C CA . LYS A 1 88 ? -3.168 4.359 6.598 1 91.88 88 LYS A CA 1
ATOM 707 C C . LYS A 1 88 ? -3.646 3.109 5.859 1 91.88 88 LYS A C 1
ATOM 709 O O . LYS A 1 88 ? -4.801 2.699 6.012 1 91.88 88 LYS A O 1
ATOM 714 N N . VAL A 1 89 ? -2.781 2.561 5.078 1 91.5 89 VAL A N 1
ATOM 715 C CA . VAL A 1 89 ? -3.07 1.327 4.355 1 91.5 89 VAL A CA 1
ATOM 716 C C . VAL A 1 89 ? -2.27 0.175 4.957 1 91.5 89 VAL A C 1
ATOM 718 O O . VAL A 1 89 ? -1.106 0.347 5.332 1 91.5 89 VAL A O 1
ATOM 721 N N . CYS A 1 90 ? -2.902 -0.954 5.07 1 93.62 90 CYS A N 1
ATOM 722 C CA . CYS A 1 90 ? -2.258 -2.125 5.652 1 93.62 90 CYS A CA 1
ATOM 723 C C . CYS A 1 90 ? -1.316 -2.785 4.652 1 93.62 90 CYS A C 1
ATOM 725 O O . CYS A 1 90 ? -1.398 -2.521 3.449 1 93.62 90 CYS A O 1
ATOM 727 N N . ALA A 1 91 ? -0.442 -3.568 5.164 1 95 91 ALA A N 1
ATOM 728 C CA . ALA A 1 91 ? 0.483 -4.332 4.328 1 95 91 ALA A CA 1
ATOM 729 C C . ALA A 1 91 ? -0.271 -5.191 3.316 1 95 91 ALA A C 1
ATOM 731 O O . ALA A 1 91 ? -1.314 -5.766 3.635 1 95 91 ALA A O 1
ATOM 732 N N . GLN A 1 92 ? 0.213 -5.25 2.086 1 93.06 92 GLN A N 1
ATOM 733 C CA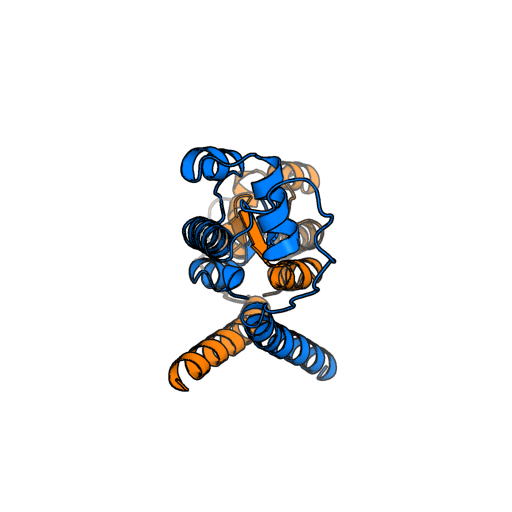 . GLN A 1 92 ? -0.488 -5.945 1.014 1 93.06 92 GLN A CA 1
ATOM 734 C C . GLN A 1 92 ? 0.467 -6.312 -0.12 1 93.06 92 GLN A C 1
ATOM 736 O O . GLN A 1 92 ? 1.587 -5.801 -0.184 1 93.06 92 GLN A O 1
ATOM 741 N N . TRP A 1 93 ? -0.063 -7.23 -0.943 1 92.56 93 TRP A N 1
ATOM 742 C CA . TRP A 1 93 ? 0.657 -7.551 -2.17 1 92.56 93 TRP A CA 1
ATOM 743 C C . TRP A 1 93 ? 0.417 -6.484 -3.236 1 92.56 93 TRP A C 1
ATOM 745 O O . TRP A 1 93 ? -0.715 -6.035 -3.428 1 92.56 93 TRP A O 1
ATOM 755 N N . MET A 1 94 ? 1.524 -6.105 -3.869 1 90.44 94 MET A N 1
ATOM 756 C CA . MET A 1 94 ? 1.442 -5.121 -4.941 1 90.44 94 MET A CA 1
ATOM 757 C C . MET A 1 94 ? 2.275 -5.551 -6.145 1 90.44 94 MET A C 1
ATOM 759 O O . MET A 1 94 ? 3.35 -6.133 -5.98 1 90.44 94 MET A O 1
ATOM 763 N N . SER A 1 95 ? 1.815 -5.266 -7.32 1 87.62 95 SER A N 1
ATOM 764 C CA . SER A 1 95 ? 2.535 -5.621 -8.539 1 87.62 95 SER A CA 1
ATOM 765 C C . SER A 1 95 ? 3.834 -4.836 -8.664 1 87.62 95 SER A C 1
ATOM 767 O O . SER A 1 95 ? 3.992 -3.785 -8.031 1 87.62 95 SER A O 1
ATOM 769 N N . SER A 1 96 ? 4.664 -5.32 -9.43 1 83.88 96 SER A N 1
ATOM 770 C CA . SER A 1 96 ? 5.977 -4.707 -9.617 1 83.88 96 SER A CA 1
ATOM 771 C C . SER A 1 96 ? 5.855 -3.299 -10.18 1 83.88 96 SER A C 1
ATOM 773 O O . SER A 1 96 ? 6.609 -2.402 -9.797 1 83.88 96 SER A O 1
ATOM 775 N N . ILE A 1 97 ? 4.91 -3.076 -10.938 1 74.19 97 ILE A N 1
ATOM 776 C CA . ILE A 1 97 ? 4.699 -1.767 -11.547 1 74.19 97 ILE A CA 1
ATOM 777 C C . ILE A 1 97 ? 4.273 -0.763 -10.477 1 74.19 97 ILE A C 1
ATOM 779 O O . ILE A 1 97 ? 4.812 0.346 -10.414 1 74.19 97 ILE A O 1
ATOM 783 N N . CYS A 1 98 ? 3.371 -1.219 -9.703 1 80.5 98 CYS A N 1
ATOM 784 C CA . CYS A 1 98 ? 2.893 -0.348 -8.633 1 80.5 98 CYS A CA 1
ATOM 785 C C . CYS A 1 98 ? 4.008 -0.048 -7.637 1 80.5 98 CYS A C 1
ATOM 787 O O . CYS A 1 98 ? 4.125 1.079 -7.156 1 80.5 98 CYS A O 1
ATOM 789 N N . ARG A 1 99 ? 4.801 -1.023 -7.488 1 84.81 99 ARG A N 1
ATOM 790 C CA . ARG A 1 99 ? 5.91 -0.844 -6.555 1 84.81 99 ARG A CA 1
ATOM 791 C C . ARG A 1 99 ? 6.926 0.153 -7.098 1 84.81 99 ARG A C 1
ATOM 793 O O . ARG A 1 99 ? 7.473 0.963 -6.344 1 84.81 99 ARG A O 1
ATOM 800 N N . ARG A 1 100 ? 7.094 0.093 -8.32 1 77.69 100 ARG A N 1
ATOM 801 C CA . ARG A 1 100 ? 8.008 1.031 -8.961 1 77.69 100 ARG A CA 1
ATOM 802 C C . ARG A 1 100 ? 7.492 2.461 -8.859 1 77.69 100 ARG A C 1
ATOM 804 O O . ARG A 1 100 ? 8.25 3.383 -8.555 1 77.69 100 ARG A O 1
ATOM 811 N N . ILE A 1 101 ? 6.152 2.572 -9.016 1 71.56 101 ILE A N 1
ATOM 812 C CA . ILE A 1 101 ? 5.512 3.879 -8.906 1 71.56 101 ILE A CA 1
ATOM 813 C C . ILE A 1 101 ? 5.59 4.375 -7.465 1 71.56 101 ILE A C 1
ATOM 815 O O . ILE A 1 101 ? 5.879 5.551 -7.219 1 71.56 101 ILE A O 1
ATOM 819 N N . ARG A 1 102 ? 5.355 3.459 -6.59 1 76.31 102 ARG A N 1
ATOM 820 C CA . ARG A 1 102 ? 5.43 3.771 -5.164 1 76.31 102 ARG A CA 1
ATOM 821 C C . ARG A 1 102 ? 6.828 4.242 -4.777 1 76.31 102 ARG A C 1
ATOM 823 O O . ARG A 1 102 ? 6.977 5.191 -4.004 1 76.31 102 ARG A O 1
ATOM 830 N N . ARG A 1 103 ? 7.754 3.602 -5.375 1 77.75 103 ARG A N 1
ATOM 831 C CA . ARG A 1 103 ? 9.141 3.939 -5.074 1 77.75 103 ARG A CA 1
ATOM 832 C C . ARG A 1 103 ? 9.469 5.359 -5.527 1 77.75 103 ARG A C 1
ATOM 834 O O . ARG A 1 103 ? 10.328 6.02 -4.934 1 77.75 103 ARG A O 1
ATOM 841 N N . ARG A 1 104 ? 8.75 5.77 -6.43 1 68.19 104 ARG A N 1
ATOM 842 C CA . ARG A 1 104 ? 8.984 7.121 -6.93 1 68.19 104 ARG A CA 1
ATOM 843 C C . ARG A 1 104 ? 8.195 8.148 -6.125 1 68.19 104 ARG A C 1
ATOM 845 O O . ARG A 1 104 ? 8.281 9.352 -6.383 1 68.19 104 ARG A O 1
ATOM 852 N N . ARG A 1 105 ? 7.656 7.66 -5.043 1 65.25 105 ARG A N 1
ATOM 853 C CA . ARG A 1 105 ? 6.918 8.469 -4.074 1 65.25 105 ARG A CA 1
ATOM 854 C C . ARG A 1 105 ? 5.797 9.242 -4.75 1 65.25 105 ARG A C 1
ATOM 856 O O . ARG A 1 105 ? 5.395 10.305 -4.273 1 65.25 105 ARG A O 1
ATOM 863 N N . GLU A 1 106 ? 5.426 8.75 -5.918 1 63.66 106 GLU A N 1
ATOM 864 C CA . GLU A 1 106 ? 4.348 9.383 -6.668 1 63.66 106 GLU A CA 1
ATOM 865 C C . GLU A 1 106 ? 2.998 9.156 -5.992 1 63.66 106 GLU A C 1
ATOM 867 O O . GLU A 1 106 ? 2.055 9.922 -6.203 1 63.66 106 GLU A O 1
ATOM 872 N N . TRP A 1 107 ? 3.07 8.367 -5.098 1 60.5 107 TRP A N 1
ATOM 873 C CA . TRP A 1 107 ? 1.825 7.988 -4.438 1 60.5 107 TRP A CA 1
ATOM 874 C C . TRP A 1 107 ? 1.433 9.016 -3.381 1 60.5 107 TRP A C 1
ATOM 876 O O . TRP A 1 107 ? 0.25 9.164 -3.064 1 60.5 107 TRP A O 1
ATOM 886 N N . VAL A 1 108 ? 2.49 9.594 -2.797 1 59.19 108 VAL A N 1
ATOM 887 C CA . VAL A 1 108 ? 2.217 10.562 -1.741 1 59.19 108 VAL A CA 1
ATOM 888 C C . VAL A 1 108 ? 1.755 11.883 -2.357 1 59.19 108 VAL A C 1
ATOM 890 O O . VAL A 1 108 ? 0.979 12.625 -1.747 1 59.19 108 VAL A O 1
ATOM 893 N N . LEU A 1 109 ? 2.232 12.117 -3.529 1 55.78 109 LEU A N 1
ATOM 894 C CA . LEU A 1 109 ? 2.008 13.422 -4.152 1 55.78 109 LEU A CA 1
ATOM 895 C C . LEU A 1 109 ? 0.614 13.5 -4.762 1 55.78 109 LEU A C 1
ATOM 897 O O . LEU A 1 109 ? 0.1 14.594 -5.012 1 55.78 109 LEU A O 1
ATOM 901 N N . ALA A 1 110 ? 0.104 12.312 -4.898 1 50.47 110 ALA A N 1
ATOM 902 C CA . ALA A 1 110 ? -1.146 12.445 -5.641 1 50.47 110 ALA A CA 1
ATOM 903 C C . ALA A 1 110 ? -2.293 12.844 -4.715 1 50.47 110 ALA A C 1
ATOM 905 O O . ALA A 1 110 ? -2.35 12.406 -3.562 1 50.47 110 ALA A O 1
ATOM 906 N N . MET B 1 1 ? 8.375 25.406 -15.852 1 24.97 1 MET B N 1
ATOM 907 C CA . 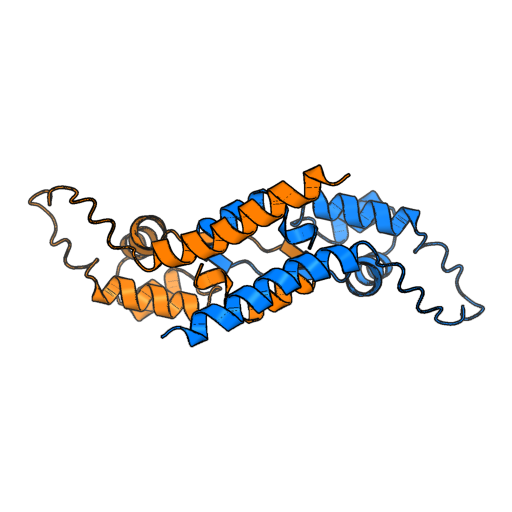MET B 1 1 ? 7.371 24.859 -14.945 1 24.97 1 MET B CA 1
ATOM 908 C C . MET B 1 1 ? 6.586 23.75 -15.617 1 24.97 1 MET B C 1
ATOM 910 O O . MET B 1 1 ? 5.816 23.031 -14.961 1 24.97 1 MET B O 1
ATOM 914 N N . LYS B 1 2 ? 6.719 23.719 -16.922 1 37.97 2 LYS B N 1
ATOM 915 C CA . LYS B 1 2 ? 6.047 22.766 -17.812 1 37.97 2 LYS B CA 1
ATOM 916 C C . LYS B 1 2 ? 6.715 21.406 -17.766 1 37.97 2 LYS B C 1
ATOM 918 O O . LYS B 1 2 ? 6.129 20.406 -18.188 1 37.97 2 LYS B O 1
ATOM 923 N N . GLU B 1 3 ? 7.867 21.484 -17.484 1 37.38 3 GLU B N 1
ATOM 924 C CA . GLU B 1 3 ? 8.711 20.312 -17.719 1 37.38 3 GLU B CA 1
ATOM 925 C C . GLU B 1 3 ? 8.375 19.188 -16.75 1 37.38 3 GLU B C 1
ATOM 927 O O . GLU B 1 3 ? 8.625 18.016 -17.047 1 37.38 3 GLU B O 1
ATOM 932 N N . LEU B 1 4 ? 8.078 19.594 -15.539 1 39.66 4 LEU B N 1
ATOM 933 C CA . LEU B 1 4 ? 7.805 18.547 -14.57 1 39.66 4 LEU B CA 1
ATOM 934 C C . LEU B 1 4 ? 6.512 17.812 -14.922 1 39.66 4 LEU B C 1
ATOM 936 O O . LEU B 1 4 ? 6.309 16.672 -14.508 1 39.66 4 LEU B O 1
ATOM 940 N N . TYR B 1 5 ? 5.738 18.438 -15.695 1 42.28 5 TYR B N 1
ATOM 941 C CA . TYR B 1 5 ? 4.426 17.906 -16.031 1 42.28 5 TYR B CA 1
ATOM 942 C C . TYR B 1 5 ? 4.539 16.797 -17.078 1 42.28 5 TYR B C 1
ATOM 944 O O . TYR B 1 5 ? 3.721 15.883 -17.109 1 42.28 5 TYR B O 1
ATOM 952 N N . GLY B 1 6 ? 5.48 16.953 -17.844 1 41.41 6 GLY B N 1
ATOM 953 C CA . GLY B 1 6 ? 5.668 16 -18.938 1 41.41 6 GLY B CA 1
ATOM 954 C C . GLY B 1 6 ? 6.094 14.633 -18.453 1 41.41 6 GLY B C 1
ATOM 955 O O . GLY B 1 6 ? 5.613 13.617 -18.953 1 41.41 6 GLY B O 1
ATOM 956 N N . GLU B 1 7 ? 6.988 14.641 -17.594 1 42.06 7 GLU B N 1
ATOM 957 C CA . GLU B 1 7 ? 7.57 13.367 -17.188 1 42.06 7 GLU B CA 1
ATOM 958 C C . GLU B 1 7 ? 6.547 12.5 -16.453 1 42.06 7 GLU B C 1
ATOM 960 O O . GLU B 1 7 ? 6.559 11.273 -16.594 1 42.06 7 GLU B O 1
ATOM 965 N N . GLN B 1 8 ? 5.734 13.156 -15.789 1 44.09 8 GLN B N 1
ATOM 966 C CA . GLN B 1 8 ? 4.758 12.414 -15 1 44.09 8 GLN B CA 1
ATOM 967 C C . GLN B 1 8 ? 3.713 11.75 -15.891 1 44.09 8 GLN B C 1
ATOM 969 O O . GLN B 1 8 ? 3.219 10.664 -15.578 1 44.09 8 GLN B O 1
ATOM 974 N N . CYS B 1 9 ?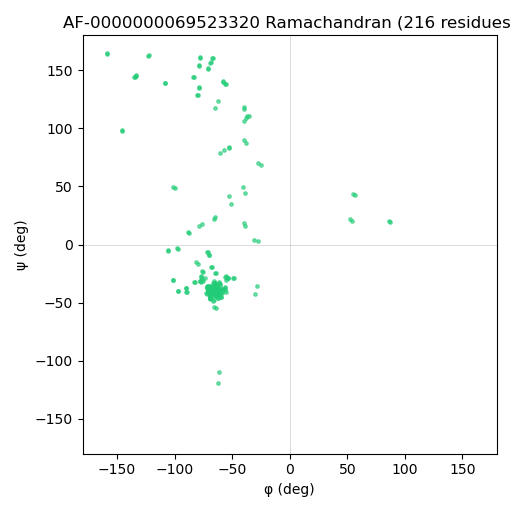 3.35 12.391 -16.922 1 42.84 9 CYS B N 1
ATOM 975 C CA . CYS B 1 9 ? 2.453 11.789 -17.906 1 42.84 9 CYS B CA 1
ATOM 976 C C . CYS B 1 9 ? 3.076 10.539 -18.516 1 42.84 9 CYS B C 1
ATOM 978 O O . CYS B 1 9 ? 2.381 9.555 -18.781 1 42.84 9 CYS B O 1
ATOM 980 N N . LEU B 1 10 ? 4.344 10.672 -18.828 1 40.94 10 LEU B N 1
ATOM 981 C CA . LEU B 1 10 ? 5.02 9.523 -19.422 1 40.94 10 LEU B CA 1
ATOM 982 C C . LEU B 1 10 ? 5.031 8.336 -18.469 1 40.94 10 LEU B C 1
ATOM 984 O O . LEU B 1 10 ? 4.871 7.191 -18.891 1 40.94 10 LEU B O 1
ATOM 988 N N . ALA B 1 11 ? 5.242 8.648 -17.312 1 42.59 11 ALA B N 1
ATOM 989 C CA . ALA B 1 11 ? 5.23 7.57 -16.328 1 42.59 11 ALA B CA 1
ATOM 990 C C . ALA B 1 11 ? 3.844 6.945 -16.219 1 42.59 11 ALA B C 1
ATOM 992 O O . ALA B 1 11 ? 3.713 5.73 -16.047 1 42.59 11 ALA B O 1
ATOM 993 N N . ARG B 1 12 ? 2.84 7.746 -16.406 1 44.62 12 ARG B N 1
ATOM 994 C CA . ARG B 1 12 ? 1.452 7.297 -16.344 1 44.62 12 ARG B CA 1
ATOM 995 C C . ARG B 1 12 ? 1.154 6.297 -17.453 1 44.62 12 ARG B C 1
ATOM 997 O O . ARG B 1 12 ? 0.495 5.281 -1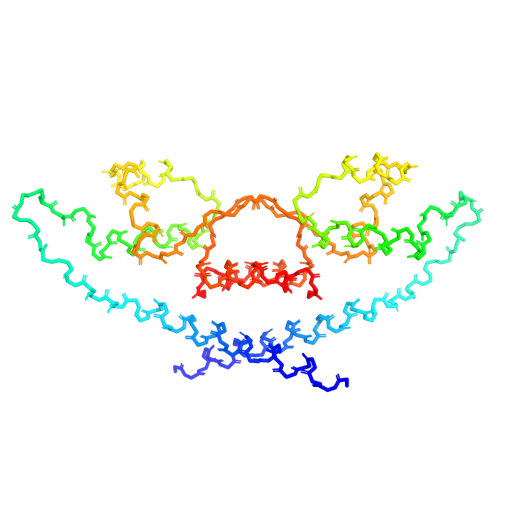7.234 1 44.62 12 ARG B O 1
ATOM 1004 N N . CYS B 1 13 ? 1.438 6.719 -18.656 1 43.66 13 CYS B N 1
ATOM 1005 C CA . CYS B 1 13 ? 1.267 5.84 -19.797 1 43.66 13 CYS B CA 1
ATOM 1006 C C . CYS B 1 13 ? 2.043 4.543 -19.625 1 43.66 13 CYS B C 1
ATOM 1008 O O . CYS B 1 13 ? 1.579 3.475 -20.031 1 43.66 13 CYS B O 1
ATOM 1010 N N . THR B 1 14 ? 3.006 4.719 -18.906 1 44.25 14 THR B N 1
ATOM 1011 C CA . THR B 1 14 ? 3.84 3.529 -18.766 1 44.25 14 THR B CA 1
ATOM 1012 C C . THR B 1 14 ? 3.207 2.531 -17.812 1 44.25 14 THR B C 1
ATOM 1014 O O . THR B 1 14 ? 3.193 1.328 -18.062 1 44.25 14 THR B O 1
ATOM 1017 N N . ILE B 1 15 ? 2.531 3.164 -16.875 1 48.72 15 ILE B N 1
ATOM 1018 C CA . ILE B 1 15 ? 1.922 2.236 -15.938 1 48.72 15 ILE B CA 1
ATOM 1019 C C . ILE B 1 15 ? 0.797 1.465 -16.625 1 48.72 15 ILE B C 1
ATOM 1021 O O . ILE B 1 15 ? 0.657 0.255 -16.422 1 48.72 15 ILE B O 1
ATOM 1025 N N . PHE B 1 16 ? 0.109 2.168 -17.453 1 47.47 16 PHE B N 1
ATOM 1026 C CA . PHE B 1 16 ? -0.979 1.496 -18.156 1 47.47 16 PHE B CA 1
ATOM 1027 C C . PHE B 1 16 ? -0.435 0.482 -19.156 1 47.47 16 PHE B C 1
ATOM 1029 O O . PHE B 1 16 ? -0.979 -0.616 -19.297 1 47.47 16 PHE B O 1
ATOM 1036 N N . ARG B 1 17 ? 0.53 0.903 -19.891 1 47.03 17 ARG B N 1
ATOM 1037 C CA . ARG B 1 17 ? 1.134 -0.002 -20.859 1 47.03 17 ARG B CA 1
ATOM 1038 C C . ARG B 1 17 ? 1.696 -1.244 -20.188 1 47.03 17 ARG B C 1
ATOM 1040 O O . ARG B 1 17 ? 1.529 -2.361 -20.672 1 47.03 17 ARG B O 1
ATOM 1047 N N . TRP B 1 18 ? 2.236 -0.996 -19.094 1 45.94 18 TRP B N 1
ATOM 1048 C CA . TRP B 1 18 ? 2.836 -2.139 -18.422 1 45.94 18 TRP B CA 1
ATOM 1049 C C . TRP B 1 18 ? 1.76 -3.084 -17.891 1 45.94 18 TRP B C 1
ATOM 1051 O O . TRP B 1 18 ? 1.906 -4.305 -17.969 1 45.94 18 TRP B O 1
ATOM 1061 N N . SER B 1 19 ? 0.691 -2.549 -17.453 1 48.31 19 SER B N 1
ATOM 1062 C CA . SER B 1 19 ? -0.409 -3.408 -17.031 1 48.31 19 SER B CA 1
ATOM 1063 C C . SER B 1 19 ? -0.835 -4.352 -18.156 1 48.31 19 SER B C 1
ATOM 1065 O O . SER B 1 19 ? -1.181 -5.508 -17.891 1 48.31 19 SER B O 1
ATOM 1067 N N . GLN B 1 20 ? -0.786 -3.826 -19.328 1 48.03 20 GLN B N 1
ATOM 1068 C CA . GLN B 1 20 ? -1.083 -4.676 -20.469 1 48.03 20 GLN B CA 1
ATOM 1069 C C . GLN B 1 20 ? -0.033 -5.773 -20.625 1 48.03 20 GLN B C 1
ATOM 1071 O O . GLN B 1 20 ? -0.363 -6.91 -20.969 1 48.03 20 GLN B O 1
ATOM 1076 N N . ARG B 1 21 ? 1.132 -5.375 -20.344 1 47.12 21 ARG B N 1
ATOM 1077 C CA . ARG B 1 21 ? 2.211 -6.344 -20.531 1 47.12 21 ARG B CA 1
ATOM 1078 C C . ARG B 1 21 ? 2.102 -7.473 -19.516 1 47.12 21 ARG B C 1
ATOM 1080 O O . ARG B 1 21 ? 2.416 -8.625 -19.812 1 47.12 21 ARG B O 1
ATOM 1087 N N . TYR B 1 22 ? 1.813 -7.062 -18.406 1 46.5 22 TYR B N 1
ATOM 1088 C CA . TYR B 1 22 ? 1.656 -8.125 -17.422 1 46.5 22 TYR B CA 1
ATOM 1089 C C . TYR B 1 22 ? 0.537 -9.078 -17.812 1 46.5 22 TYR B C 1
ATOM 1091 O O . TYR B 1 22 ? 0.593 -10.273 -17.516 1 46.5 22 TYR B O 1
ATOM 1099 N N . GLU B 1 23 ? -0.444 -8.562 -18.297 1 46.88 23 GLU B N 1
ATOM 1100 C CA . GLU B 1 23 ? -1.452 -9.477 -18.828 1 46.88 23 GLU B CA 1
ATOM 1101 C C . GLU B 1 23 ? -0.849 -10.422 -19.859 1 46.88 23 GLU B C 1
ATOM 1103 O O . GLU B 1 23 ? -1.273 -11.578 -19.984 1 46.88 23 GLU B O 1
ATOM 1108 N N . ASP B 1 24 ? 0.008 -9.805 -20.656 1 43.91 24 ASP B N 1
ATOM 1109 C CA . ASP B 1 24 ? 0.682 -10.633 -21.641 1 43.91 24 ASP B CA 1
ATOM 1110 C C . ASP B 1 24 ? 1.794 -11.469 -21.016 1 43.91 24 ASP B C 1
ATOM 1112 O O . ASP B 1 24 ? 2.967 -11.094 -21.062 1 43.91 24 ASP B O 1
ATOM 1116 N N . GLY B 1 25 ? 1.791 -11.625 -19.797 1 43.41 25 GLY B N 1
ATOM 1117 C CA . GLY B 1 25 ? 2.666 -12.43 -18.969 1 43.41 25 GLY B CA 1
ATOM 1118 C C . GLY B 1 25 ? 3.254 -13.625 -19.688 1 43.41 25 GLY B C 1
ATOM 1119 O O . GLY B 1 25 ? 3.725 -14.57 -19.062 1 43.41 25 GLY B O 1
ATOM 1120 N N . ARG B 1 26 ? 2.982 -13.789 -21 1 42.91 26 ARG B N 1
ATOM 1121 C CA . ARG B 1 26 ? 3.582 -14.969 -21.609 1 42.91 26 ARG B CA 1
ATOM 1122 C C . ARG B 1 26 ? 5.105 -14.883 -21.609 1 42.91 26 ARG B C 1
ATOM 1124 O O . ARG B 1 26 ? 5.719 -14.594 -22.641 1 42.91 26 ARG B O 1
ATOM 1131 N N . VAL B 1 27 ? 5.695 -14.109 -20.719 1 40.62 27 VAL B N 1
ATOM 1132 C CA . VAL B 1 27 ? 7.137 -14.266 -20.891 1 40.62 27 VAL B CA 1
ATOM 1133 C C . VAL B 1 27 ? 7.52 -15.734 -20.734 1 40.62 27 VAL B C 1
ATOM 1135 O O . VAL B 1 27 ? 7.383 -16.312 -19.656 1 40.62 27 VAL B O 1
ATOM 1138 N N . ASN B 1 28 ? 7.352 -16.469 -21.766 1 38.97 28 ASN B N 1
ATOM 1139 C CA . ASN B 1 28 ? 7.891 -17.828 -21.922 1 38.97 28 ASN B CA 1
ATOM 1140 C C . ASN B 1 28 ? 9.383 -17.875 -21.609 1 38.97 28 ASN B C 1
ATOM 1142 O O . ASN B 1 28 ? 10.211 -17.641 -22.5 1 38.97 28 ASN B O 1
ATOM 1146 N N . MET B 1 29 ? 9.922 -17.156 -20.703 1 36.84 29 MET B N 1
ATOM 1147 C CA . MET B 1 29 ? 11.312 -17.562 -20.5 1 36.84 29 MET B CA 1
ATOM 1148 C C . MET B 1 29 ? 11.414 -19.062 -20.234 1 36.84 29 MET B C 1
ATOM 1150 O O . MET B 1 29 ? 10.922 -19.547 -19.219 1 36.84 29 MET B O 1
ATOM 1154 N N . LYS B 1 30 ? 11.422 -19.906 -21.328 1 39.41 30 LYS B N 1
ATOM 1155 C CA . LYS B 1 30 ? 11.758 -21.328 -21.391 1 39.41 30 LYS B CA 1
ATOM 1156 C C . LYS B 1 30 ? 12.938 -21.656 -20.469 1 39.41 30 LYS B C 1
ATOM 1158 O O . LYS B 1 30 ? 14.094 -21.469 -20.859 1 39.41 30 LYS B O 1
ATOM 1163 N N . ASP B 1 31 ? 13.039 -21.219 -19.297 1 39.69 31 ASP B N 1
ATOM 1164 C CA . ASP B 1 31 ? 14.039 -22.016 -18.594 1 39.69 31 ASP B CA 1
ATOM 1165 C C . ASP B 1 31 ? 13.93 -23.484 -18.953 1 39.69 31 ASP B C 1
ATOM 1167 O O . ASP B 1 31 ? 12.82 -24.016 -19.078 1 39.69 31 ASP B O 1
ATOM 1171 N N . LEU B 1 32 ? 14.766 -24.141 -19.734 1 40.47 32 LEU B N 1
ATOM 1172 C CA . LEU B 1 32 ? 14.898 -25.547 -20.047 1 40.47 32 LEU B CA 1
ATOM 1173 C C . LEU B 1 32 ? 14.57 -26.406 -18.828 1 40.47 32 LEU B C 1
ATOM 1175 O O . LEU B 1 32 ? 15.055 -26.141 -17.719 1 40.47 32 LEU B O 1
ATOM 1179 N N . PRO B 1 33 ? 13.43 -27.172 -18.812 1 44.91 33 PRO B N 1
ATOM 1180 C CA . PRO B 1 33 ? 13.07 -28.094 -17.734 1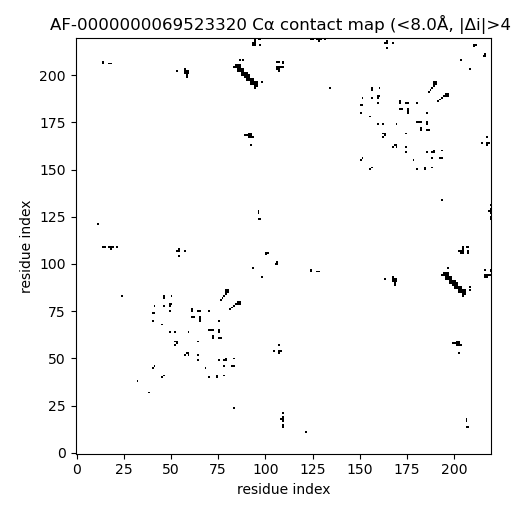 44.91 33 PRO B CA 1
ATOM 1181 C C . PRO B 1 33 ? 14.281 -28.828 -17.172 1 44.91 33 PRO B C 1
ATOM 1183 O O . PRO B 1 33 ? 15.117 -29.328 -17.938 1 44.91 33 PRO B O 1
ATOM 1186 N N . ARG B 1 34 ? 15 -28.438 -16.297 1 43.47 34 ARG B N 1
ATOM 1187 C CA . ARG B 1 34 ? 15.844 -29.469 -15.711 1 43.47 34 ARG B CA 1
ATOM 1188 C C . ARG B 1 34 ? 15.078 -30.781 -15.562 1 43.47 34 ARG B C 1
ATOM 1190 O O . ARG B 1 34 ? 13.867 -30.781 -15.344 1 43.47 34 ARG B O 1
ATOM 1197 N N . ALA B 1 35 ? 15.305 -31.859 -16.109 1 44.31 35 ALA B N 1
ATOM 1198 C CA . ALA B 1 35 ? 14.758 -33.219 -16.031 1 44.31 35 ALA B CA 1
ATOM 1199 C C . ALA B 1 35 ? 14.195 -33.5 -14.641 1 44.31 35 ALA B C 1
ATOM 1201 O O . ALA B 1 35 ? 13.625 -34.562 -14.398 1 44.31 35 ALA B O 1
ATOM 1202 N N . GLY B 1 36 ? 14.727 -33.031 -13.516 1 39.25 36 GLY B N 1
ATOM 1203 C CA . GLY B 1 36 ? 14.344 -33.594 -12.234 1 39.25 36 GLY B CA 1
ATOM 1204 C C . GLY B 1 36 ? 12.875 -33.406 -11.914 1 39.25 36 GLY B C 1
ATOM 1205 O O . GLY B 1 36 ? 12.023 -34.125 -12.445 1 39.25 36 GLY B O 1
ATOM 1206 N N . GLN B 1 37 ? 12.414 -32.625 -10.695 1 45.78 37 GLN B N 1
ATOM 1207 C CA . GLN B 1 37 ? 11.164 -32.625 -9.945 1 45.78 37 GLN B CA 1
ATOM 1208 C C . GLN B 1 37 ? 9.992 -32.188 -10.82 1 45.78 37 GLN B C 1
ATOM 1210 O O . GLN B 1 37 ? 10.164 -31.328 -11.703 1 45.78 37 GLN B O 1
ATOM 1215 N N . ALA B 1 38 ? 8.953 -32.969 -10.969 1 45.16 38 ALA B N 1
ATOM 1216 C CA . ALA B 1 38 ? 7.648 -32.719 -11.57 1 45.16 38 ALA B CA 1
ATOM 1217 C C . ALA B 1 38 ? 7.27 -31.25 -11.469 1 45.16 38 ALA B C 1
ATOM 1219 O O . ALA B 1 38 ? 7.152 -30.719 -10.367 1 45.16 38 ALA B O 1
ATOM 1220 N N . HIS B 1 39 ? 7.793 -30.266 -12.094 1 51.69 39 HIS B N 1
ATOM 1221 C CA . HIS B 1 39 ? 7.348 -28.875 -12.164 1 51.69 39 HIS B CA 1
ATOM 1222 C C . HIS B 1 39 ? 5.828 -28.797 -12.25 1 51.69 39 HIS B C 1
ATOM 1224 O O . HIS B 1 39 ? 5.281 -28.406 -13.281 1 51.69 39 HIS B O 1
ATOM 1230 N N . VAL B 1 40 ? 5.137 -29.859 -11.938 1 52.69 40 VAL B N 1
ATOM 1231 C CA . VAL B 1 40 ? 3.686 -29.969 -12.055 1 52.69 40 VAL B CA 1
ATOM 1232 C C . VAL B 1 40 ? 3.021 -28.828 -11.273 1 52.69 40 VAL B C 1
ATOM 1234 O O . VAL B 1 40 ? 1.969 -28.328 -11.68 1 52.69 40 VAL B O 1
ATOM 1237 N N . VAL B 1 41 ? 3.717 -28.375 -10.156 1 59.09 41 VAL B N 1
ATOM 1238 C CA . VAL B 1 41 ? 2.951 -27.562 -9.211 1 59.09 41 VAL B CA 1
ATOM 1239 C C . VAL B 1 41 ? 2.752 -26.156 -9.766 1 59.09 41 VAL B C 1
ATOM 1241 O O . VAL B 1 41 ? 1.723 -25.531 -9.523 1 59.09 41 VAL B O 1
ATOM 1244 N N . THR B 1 42 ? 3.619 -25.656 -10.703 1 67.69 42 THR B N 1
ATOM 1245 C CA . THR B 1 42 ? 3.428 -24.297 -11.219 1 67.69 42 THR B CA 1
ATOM 1246 C C . THR B 1 42 ? 2.734 -24.328 -12.578 1 67.69 42 THR B C 1
ATOM 1248 O O . THR B 1 42 ? 3.283 -23.844 -13.57 1 67.69 42 THR B O 1
ATOM 1251 N N . ASN B 1 43 ? 1.604 -25.141 -12.57 1 78.94 43 ASN B N 1
ATOM 1252 C CA . ASN B 1 43 ? 0.8 -25.125 -13.789 1 78.94 43 ASN B CA 1
ATOM 1253 C C . ASN B 1 43 ? 0.056 -23.797 -13.953 1 78.94 43 ASN B C 1
ATOM 1255 O O . ASN B 1 43 ? -0.122 -23.062 -12.984 1 78.94 43 ASN B O 1
ATOM 1259 N N . SER B 1 44 ? -0.215 -23.422 -15.188 1 85.56 44 SER B N 1
ATOM 1260 C CA . SER B 1 44 ? -0.927 -22.203 -15.539 1 85.56 44 SER B CA 1
ATOM 1261 C C . SER B 1 44 ? -2.209 -22.062 -14.727 1 85.56 44 SER B C 1
ATOM 1263 O O . SER B 1 44 ? -2.588 -20.953 -14.344 1 85.56 44 SER B O 1
ATOM 1265 N N . ALA B 1 45 ? -2.725 -23.172 -14.367 1 88.19 45 ALA B N 1
ATOM 1266 C CA . ALA B 1 45 ? -3.963 -23.141 -13.594 1 88.19 45 ALA B CA 1
ATOM 1267 C C . ALA B 1 45 ? -3.707 -22.656 -12.164 1 88.19 45 ALA B C 1
ATOM 1269 O O . ALA B 1 45 ? -4.453 -21.828 -11.633 1 88.19 45 ALA B O 1
ATOM 1270 N N . THR B 1 46 ? -2.59 -23.172 -11.555 1 91.44 46 THR B N 1
ATOM 1271 C CA . THR B 1 46 ? -2.236 -22.812 -10.188 1 91.44 46 THR B CA 1
ATOM 1272 C C . THR B 1 46 ? -1.855 -21.328 -10.109 1 91.44 46 THR B C 1
ATOM 1274 O O . THR B 1 46 ? -2.268 -20.625 -9.18 1 91.44 46 THR B O 1
ATOM 1277 N N . ILE B 1 47 ? -1.16 -20.891 -11.094 1 93 47 ILE B N 1
ATOM 1278 C CA . ILE B 1 47 ? -0.74 -19.5 -11.156 1 93 47 ILE B CA 1
ATOM 1279 C C . ILE B 1 47 ? -1.967 -18.594 -11.242 1 93 47 ILE B C 1
ATOM 1281 O O . ILE B 1 47 ? -2.043 -17.578 -10.547 1 93 47 ILE B O 1
ATOM 1285 N N . SER B 1 48 ? -2.922 -19.016 -12.062 1 91.69 48 SER B N 1
ATOM 1286 C CA . SER B 1 48 ? -4.145 -18.234 -12.242 1 91.69 48 SER B CA 1
ATOM 1287 C C . SER B 1 48 ? -4.945 -18.172 -10.945 1 91.69 48 SER B C 1
ATOM 1289 O O . SER B 1 48 ? -5.5 -17.125 -10.602 1 91.69 48 SER B O 1
ATOM 1291 N N . VAL B 1 49 ? -4.961 -19.219 -10.242 1 93.69 49 VAL B N 1
ATOM 1292 C CA . VAL B 1 49 ? -5.707 -19.266 -8.992 1 93.69 49 VAL B CA 1
ATOM 1293 C C . VAL B 1 49 ? -5.031 -18.375 -7.953 1 93.69 49 VAL B C 1
ATOM 1295 O O . VAL B 1 49 ? -5.703 -17.625 -7.23 1 93.69 49 VAL B O 1
ATOM 1298 N N . VAL B 1 50 ? -3.746 -18.438 -7.836 1 94.75 50 VAL B N 1
ATOM 1299 C CA . VAL B 1 50 ? -3.006 -17.609 -6.898 1 94.75 50 VAL B CA 1
ATOM 1300 C C . VAL B 1 50 ? -3.248 -16.125 -7.223 1 94.75 50 VAL B C 1
ATOM 1302 O O . VAL B 1 50 ? -3.518 -15.328 -6.328 1 94.75 50 VAL B O 1
ATOM 1305 N N . ASP B 1 51 ? -3.168 -15.812 -8.539 1 91.69 51 ASP B N 1
ATOM 1306 C CA . ASP B 1 51 ? -3.416 -14.438 -8.969 1 91.69 51 ASP B CA 1
ATOM 1307 C C . ASP B 1 51 ? -4.816 -13.984 -8.57 1 91.69 51 ASP B C 1
ATOM 1309 O O . ASP B 1 51 ? -4.992 -12.875 -8.062 1 91.69 51 ASP B O 1
ATOM 1313 N N . GLU B 1 52 ? -5.75 -14.859 -8.719 1 92.5 52 GLU B N 1
ATOM 1314 C CA . GLU B 1 52 ? -7.129 -14.539 -8.375 1 92.5 52 GLU B CA 1
ATOM 1315 C C . GLU B 1 52 ? -7.289 -14.32 -6.871 1 92.5 52 GLU B C 1
ATOM 1317 O O . GLU B 1 52 ? -8 -13.414 -6.441 1 92.5 52 GLU B O 1
ATOM 1322 N N . LEU B 1 53 ? -6.645 -15.156 -6.078 1 94 53 LEU B N 1
ATOM 1323 C CA . LEU B 1 53 ? -6.715 -15.031 -4.625 1 94 53 LEU B CA 1
ATOM 1324 C C . LEU B 1 53 ? -6.152 -13.688 -4.164 1 94 53 LEU B C 1
ATOM 1326 O O . LEU B 1 53 ? -6.738 -13.023 -3.309 1 94 53 LEU B O 1
ATOM 1330 N N . ILE B 1 54 ? -5.07 -13.266 -4.773 1 93.19 54 ILE B N 1
ATOM 1331 C CA . ILE B 1 54 ? -4.434 -12.008 -4.406 1 93.19 54 ILE B CA 1
ATOM 1332 C C . ILE B 1 54 ? -5.301 -10.836 -4.871 1 93.19 54 ILE B C 1
ATOM 1334 O O . ILE B 1 54 ? -5.461 -9.852 -4.145 1 93.19 54 ILE B O 1
ATOM 1338 N N . ARG B 1 55 ? -5.848 -11.008 -6.055 1 88.12 55 ARG B N 1
ATOM 1339 C CA . ARG B 1 55 ? -6.707 -9.961 -6.582 1 88.12 55 ARG B CA 1
ATOM 1340 C C . ARG B 1 55 ? -7.961 -9.789 -5.73 1 88.12 55 ARG B C 1
ATOM 1342 O O . ARG B 1 55 ? -8.445 -8.672 -5.543 1 88.12 55 ARG B O 1
ATOM 1349 N N . LYS B 1 56 ? -8.406 -10.891 -5.258 1 90.19 56 LYS B N 1
ATOM 1350 C CA . LYS B 1 56 ? -9.578 -10.852 -4.391 1 90.19 56 LYS B CA 1
ATOM 1351 C C . LYS B 1 56 ? -9.242 -10.258 -3.027 1 90.19 56 LYS B C 1
ATOM 1353 O O . LYS B 1 56 ? -10.039 -9.516 -2.451 1 90.19 56 LYS B O 1
ATOM 1358 N N . ASN B 1 57 ? -8.062 -10.586 -2.561 1 92.5 57 ASN B N 1
ATOM 1359 C CA . ASN B 1 57 ? -7.578 -10.086 -1.278 1 92.5 57 ASN B CA 1
ATOM 1360 C C . ASN B 1 57 ? -6.07 -9.859 -1.296 1 92.5 57 ASN B C 1
ATOM 1362 O O . ASN B 1 57 ? -5.297 -10.781 -1.025 1 92.5 57 ASN B O 1
ATOM 1366 N N . SER B 1 58 ? -5.707 -8.617 -1.498 1 91.81 58 SER B N 1
ATOM 1367 C CA . SER B 1 58 ? -4.289 -8.289 -1.62 1 91.81 58 SER B CA 1
ATOM 1368 C C . SER B 1 58 ? -3.58 -8.398 -0.274 1 91.81 58 SER B C 1
ATOM 1370 O O . SER B 1 58 ? -2.348 -8.391 -0.213 1 91.81 58 SER B O 1
ATOM 1372 N N . ARG B 1 59 ? -4.324 -8.617 0.745 1 93.56 59 ARG B N 1
ATOM 1373 C CA . ARG B 1 59 ? -3.76 -8.719 2.086 1 93.56 59 ARG B CA 1
ATOM 1374 C C . ARG B 1 59 ? -3.541 -10.18 2.477 1 93.56 59 ARG B C 1
ATOM 1376 O O . ARG B 1 59 ? -2.982 -10.469 3.537 1 93.56 59 ARG B O 1
ATOM 1383 N N . ILE B 1 60 ? -3.918 -11.047 1.669 1 95.06 60 ILE B N 1
ATOM 1384 C CA . ILE B 1 60 ? -3.871 -12.469 1.988 1 95.06 60 ILE B CA 1
ATOM 1385 C C . ILE B 1 60 ? -2.439 -12.875 2.326 1 95.06 60 ILE B C 1
ATOM 1387 O O . ILE B 1 60 ? -1.488 -12.398 1.696 1 95.06 60 ILE B O 1
ATOM 1391 N N . ASN B 1 61 ? -2.322 -13.734 3.338 1 96.12 61 ASN B N 1
ATOM 1392 C CA . ASN B 1 61 ? -1.012 -14.258 3.719 1 96.12 61 ASN B CA 1
ATOM 1393 C C . ASN B 1 61 ? -0.604 -15.438 2.85 1 96.12 61 ASN B C 1
ATOM 1395 O O . ASN B 1 61 ? -1.451 -16.234 2.449 1 96.12 61 ASN B O 1
ATOM 1399 N N . ALA B 1 62 ? 0.642 -15.539 2.561 1 96.56 62 ALA B N 1
ATOM 1400 C CA . ALA B 1 62 ? 1.146 -16.672 1.775 1 96.56 62 ALA B CA 1
ATOM 1401 C C . ALA B 1 62 ? 0.741 -18 2.4 1 96.56 62 ALA B C 1
ATOM 1403 O O . ALA B 1 62 ? 0.486 -18.969 1.689 1 96.56 62 ALA B O 1
ATOM 1404 N N . ARG B 1 63 ? 0.576 -18.031 3.701 1 96.38 63 ARG B N 1
ATOM 1405 C CA . ARG B 1 63 ? 0.19 -19.25 4.402 1 96.38 63 ARG B CA 1
ATOM 1406 C C . ARG B 1 63 ? -1.241 -19.641 4.062 1 96.38 63 ARG B C 1
ATOM 1408 O O . ARG B 1 63 ? -1.538 -20.828 3.891 1 96.38 63 ARG B O 1
ATOM 1415 N N . GLU B 1 64 ? -2.08 -18.656 4.016 1 97.06 64 GLU B N 1
ATOM 1416 C CA . GLU B 1 64 ? -3.469 -18.922 3.65 1 97.06 64 GLU B CA 1
ATOM 1417 C C . GLU B 1 64 ? -3.568 -19.484 2.238 1 97.06 64 GLU B C 1
ATOM 1419 O O . GLU B 1 64 ? -4.363 -20.406 1.983 1 97.06 64 GLU B O 1
ATOM 1424 N N . ILE B 1 65 ? -2.732 -19 1.371 1 96.31 65 ILE B N 1
ATOM 1425 C CA . ILE B 1 65 ? -2.709 -19.484 -0.005 1 96.31 65 ILE B CA 1
ATOM 1426 C C . ILE B 1 65 ? -2.215 -20.938 -0.036 1 96.31 65 ILE B C 1
ATOM 1428 O O . ILE B 1 65 ? -2.771 -21.766 -0.749 1 96.31 65 ILE B O 1
ATOM 1432 N N . THR B 1 66 ? -1.233 -21.266 0.78 1 95.94 66 THR B N 1
ATOM 1433 C CA . THR B 1 66 ? -0.676 -22.609 0.876 1 95.94 66 THR B CA 1
ATOM 1434 C C . THR B 1 66 ? -1.741 -23.609 1.327 1 95.94 66 THR B C 1
ATOM 1436 O O . THR B 1 66 ? -1.84 -24.703 0.781 1 95.94 66 THR B O 1
ATOM 1439 N N . VAL B 1 67 ? -2.537 -23.219 2.275 1 96 67 VAL B N 1
ATOM 1440 C CA . VAL B 1 67 ? -3.586 -24.078 2.816 1 96 67 VAL B CA 1
ATOM 1441 C C . VAL B 1 67 ? -4.699 -24.25 1.784 1 96 67 VAL B C 1
ATOM 1443 O O . VAL B 1 67 ? -5.172 -25.359 1.555 1 96 67 VAL B O 1
ATOM 1446 N N . GLU B 1 68 ? -5.016 -23.141 1.097 1 95 68 GLU B N 1
ATOM 1447 C CA . GLU B 1 68 ? -6.109 -23.156 0.129 1 95 68 GLU B CA 1
ATOM 1448 C C . GLU B 1 68 ? -5.77 -24.016 -1.08 1 95 68 GLU B C 1
ATOM 1450 O O . GLU B 1 68 ? -6.629 -24.734 -1.607 1 95 68 GLU B O 1
ATOM 1455 N N . LEU B 1 69 ? -4.539 -24.062 -1.543 1 94.5 69 LEU B N 1
ATOM 1456 C CA . LEU B 1 69 ? -4.148 -24.734 -2.777 1 94.5 69 LEU B CA 1
ATOM 1457 C C . LEU B 1 69 ? -3.41 -26.031 -2.479 1 94.5 69 LEU B C 1
ATOM 1459 O O . LEU B 1 69 ? -3.123 -26.812 -3.391 1 94.5 69 LEU B O 1
ATOM 1463 N N . SER B 1 70 ? -3.117 -26.328 -1.214 1 94.81 70 SER B N 1
ATOM 1464 C CA . SER B 1 70 ? -2.4 -27.531 -0.769 1 94.81 70 SER B CA 1
ATOM 1465 C C . SER B 1 70 ? -1.046 -27.641 -1.457 1 94.81 70 SER B C 1
ATOM 1467 O O . SER B 1 70 ? -0.694 -28.719 -1.965 1 94.81 70 SER B O 1
ATOM 1469 N N . ILE B 1 71 ? -0.32 -26.484 -1.558 1 93.25 71 ILE B N 1
ATOM 1470 C CA . ILE B 1 71 ? 1.035 -26.453 -2.096 1 93.25 71 ILE B CA 1
ATOM 1471 C C . ILE B 1 71 ? 1.985 -25.859 -1.058 1 93.25 71 ILE B C 1
ATOM 1473 O O . ILE B 1 71 ? 1.545 -25.297 -0.055 1 93.25 71 ILE B O 1
ATOM 1477 N N . SER B 1 72 ? 3.244 -26.094 -1.277 1 93.62 72 SER B N 1
ATOM 1478 C CA . SER B 1 72 ? 4.238 -25.641 -0.311 1 93.62 72 SER B CA 1
ATOM 1479 C C . SER B 1 72 ? 4.348 -24.125 -0.301 1 93.62 72 SER B C 1
ATOM 1481 O O . SER B 1 72 ? 4.062 -23.469 -1.306 1 93.62 72 SER B O 1
ATOM 1483 N N . LYS B 1 73 ? 4.816 -23.609 0.82 1 95 73 LYS B N 1
ATOM 1484 C CA . LYS B 1 73 ? 5.059 -22.172 0.95 1 95 73 LYS B CA 1
ATOM 1485 C C . LYS B 1 73 ? 6.086 -21.688 -0.07 1 95 73 LYS B C 1
ATOM 1487 O O . LYS B 1 73 ? 5.965 -20.594 -0.61 1 95 73 LYS B O 1
ATOM 1492 N N . ARG B 1 74 ? 6.973 -22.547 -0.304 1 93.31 74 ARG B N 1
ATOM 1493 C CA . ARG B 1 74 ? 8.023 -22.219 -1.26 1 93.31 74 ARG B CA 1
ATOM 1494 C C . ARG B 1 74 ? 7.449 -22.047 -2.662 1 93.31 74 ARG B C 1
ATOM 1496 O O . ARG B 1 74 ? 7.809 -21.094 -3.367 1 93.31 74 ARG B O 1
ATOM 1503 N N . THR B 1 75 ? 6.617 -22.828 -3.086 1 92.25 75 THR B N 1
ATOM 1504 C CA . THR B 1 75 ? 5.984 -22.781 -4.398 1 92.25 75 THR B CA 1
ATOM 1505 C C . THR B 1 75 ? 5.121 -21.531 -4.523 1 92.25 75 THR B C 1
ATOM 1507 O O . THR B 1 75 ? 5.133 -20.859 -5.559 1 92.25 75 THR B O 1
ATOM 1510 N N . VAL B 1 76 ? 4.426 -21.219 -3.418 1 95.06 76 VAL B N 1
ATOM 1511 C CA . VAL B 1 76 ? 3.588 -20.016 -3.404 1 95.06 76 VAL B CA 1
ATOM 1512 C C . VAL B 1 76 ? 4.457 -18.781 -3.596 1 95.06 76 VAL B C 1
ATOM 1514 O O . VAL B 1 76 ? 4.168 -17.938 -4.449 1 95.06 76 VAL B O 1
ATOM 1517 N N . HIS B 1 77 ? 5.543 -18.734 -2.873 1 95.31 77 HIS B N 1
ATOM 1518 C CA . HIS B 1 77 ? 6.438 -17.578 -2.986 1 95.31 77 HIS B CA 1
ATOM 1519 C C . HIS B 1 77 ? 7.043 -17.484 -4.383 1 95.31 77 HIS B C 1
ATOM 1521 O O . HIS B 1 77 ? 7.145 -16.406 -4.949 1 95.31 77 HIS B O 1
ATOM 1527 N N . HIS B 1 78 ? 7.309 -18.609 -4.941 1 94 78 HIS B N 1
ATOM 1528 C CA . HIS B 1 78 ? 7.859 -18.672 -6.293 1 94 78 HIS B CA 1
ATOM 1529 C C . HIS B 1 78 ? 6.867 -18.125 -7.312 1 94 78 HIS B C 1
ATOM 1531 O O . HIS B 1 78 ? 7.23 -17.312 -8.172 1 94 78 HIS B O 1
ATOM 1537 N N . ILE B 1 79 ? 5.707 -18.5 -7.18 1 93.69 79 ILE B N 1
ATOM 1538 C CA . ILE B 1 79 ? 4.668 -18.062 -8.102 1 93.69 79 ILE B CA 1
ATOM 1539 C C . ILE B 1 79 ? 4.445 -16.562 -7.945 1 93.69 79 ILE B C 1
ATOM 1541 O O . ILE B 1 79 ? 4.457 -15.812 -8.93 1 93.69 79 ILE B O 1
ATOM 1545 N N . ILE B 1 80 ? 4.293 -16.125 -6.703 1 94.5 80 ILE B N 1
ATOM 1546 C CA . ILE B 1 80 ? 3.951 -14.742 -6.406 1 94.5 80 ILE B CA 1
ATOM 1547 C C . ILE B 1 80 ? 5.07 -13.82 -6.879 1 94.5 80 ILE B C 1
ATOM 1549 O O . ILE B 1 80 ? 4.816 -12.82 -7.555 1 94.5 80 ILE B O 1
ATOM 1553 N N . ARG B 1 81 ? 6.309 -14.227 -6.621 1 93.06 81 ARG B N 1
ATOM 1554 C CA . ARG B 1 81 ? 7.434 -13.328 -6.863 1 93.06 81 ARG B CA 1
ATOM 1555 C C . ARG B 1 81 ? 7.961 -13.484 -8.281 1 93.06 81 ARG B C 1
ATOM 1557 O O . ARG B 1 81 ? 8.18 -12.492 -8.984 1 93.06 81 ARG B O 1
ATOM 1564 N N . LYS B 1 82 ? 8.039 -14.648 -8.758 1 89.62 82 LYS B N 1
ATOM 1565 C CA . LYS B 1 82 ? 8.734 -14.891 -10.016 1 89.62 82 LYS B CA 1
ATOM 1566 C C . LYS B 1 82 ? 7.762 -14.945 -11.188 1 89.62 82 LYS B C 1
ATOM 1568 O O . LYS B 1 82 ? 8.047 -14.43 -12.266 1 89.62 82 LYS B O 1
ATOM 1573 N N . LYS B 1 83 ? 6.586 -15.578 -10.992 1 89 83 LYS B N 1
ATOM 1574 C CA . LYS B 1 83 ? 5.66 -15.75 -12.109 1 89 83 LYS B CA 1
ATOM 1575 C C . LYS B 1 83 ? 4.684 -14.578 -12.211 1 89 83 LYS B C 1
ATOM 1577 O O . LYS B 1 83 ? 4.359 -14.125 -13.305 1 89 83 LYS B O 1
ATOM 1582 N N . LEU B 1 84 ? 4.242 -14.055 -11.094 1 89.81 84 LEU B N 1
ATOM 1583 C CA . LEU B 1 84 ? 3.246 -12.992 -11.094 1 89.81 84 LEU B CA 1
ATOM 1584 C C . LEU B 1 84 ? 3.902 -11.633 -10.859 1 89.81 84 LEU B C 1
ATOM 1586 O O . LEU B 1 84 ? 3.338 -10.594 -11.219 1 89.81 84 LEU B O 1
ATOM 1590 N N . GLY B 1 85 ? 5.016 -11.586 -10.117 1 90.62 85 GLY B N 1
ATOM 1591 C CA . GLY B 1 85 ? 5.785 -10.359 -9.969 1 90.62 85 GLY B CA 1
ATOM 1592 C C . GLY B 1 85 ? 5.289 -9.477 -8.836 1 90.62 85 GLY B C 1
ATOM 1593 O O . GLY B 1 85 ? 5.512 -8.266 -8.844 1 90.62 85 GLY B O 1
ATOM 1594 N N . TYR B 1 86 ? 4.539 -10.148 -7.949 1 92.25 86 TYR B N 1
ATOM 1595 C CA . TYR B 1 86 ? 4.082 -9.375 -6.801 1 92.25 86 TYR B CA 1
ATOM 1596 C C . TYR B 1 86 ? 5.195 -9.219 -5.773 1 92.25 86 TYR B C 1
ATOM 1598 O O . TYR B 1 86 ? 6.094 -10.055 -5.684 1 92.25 86 TYR B O 1
ATOM 1606 N N . GLY B 1 87 ? 5.078 -8.117 -5.012 1 92.69 87 GLY B N 1
ATOM 1607 C CA . GLY B 1 87 ? 5.855 -7.883 -3.805 1 92.69 87 GLY B CA 1
ATOM 1608 C C . GLY B 1 87 ? 5.012 -7.398 -2.641 1 92.69 87 GLY B C 1
ATOM 1609 O O . GLY B 1 87 ? 3.98 -6.75 -2.842 1 92.69 87 GLY B O 1
ATOM 1610 N N . LYS B 1 88 ? 5.402 -7.836 -1.506 1 92 88 LYS B N 1
ATOM 1611 C CA . LYS B 1 88 ? 4.668 -7.391 -0.326 1 92 88 LYS B CA 1
ATOM 1612 C C . LYS B 1 88 ? 5.094 -5.984 0.092 1 92 88 LYS B C 1
ATOM 1614 O O . LYS B 1 88 ? 6.285 -5.707 0.219 1 92 88 LYS B O 1
ATOM 1619 N N . VAL B 1 89 ? 4.133 -5.129 0.271 1 91.62 89 VAL B N 1
ATOM 1620 C CA . VAL B 1 89 ? 4.375 -3.768 0.736 1 91.62 89 VAL B CA 1
ATOM 1621 C C . VAL B 1 89 ? 3.885 -3.617 2.174 1 91.62 89 VAL B C 1
ATOM 1623 O O . VAL B 1 89 ? 2.836 -4.156 2.537 1 91.62 89 VAL B O 1
ATOM 1626 N N . CYS B 1 90 ? 4.66 -2.928 2.959 1 93.81 90 CYS B N 1
ATOM 1627 C CA . CYS B 1 90 ? 4.316 -2.729 4.363 1 93.81 90 CYS B CA 1
ATOM 1628 C C . CYS B 1 90 ? 3.248 -1.65 4.516 1 93.81 90 CYS B C 1
ATOM 1630 O O . CYS B 1 90 ? 3.008 -0.875 3.588 1 93.81 90 CYS B O 1
ATOM 1632 N N . ALA B 1 91 ? 2.607 -1.666 5.625 1 95.06 91 ALA B N 1
ATOM 1633 C CA . ALA B 1 91 ? 1.61 -0.651 5.953 1 95.06 91 ALA B CA 1
ATOM 1634 C C . ALA B 1 91 ? 2.199 0.752 5.848 1 95.06 91 ALA B C 1
ATOM 1636 O O . ALA B 1 91 ? 3.352 0.979 6.227 1 95.06 91 ALA B O 1
ATOM 1637 N N . GLN B 1 92 ? 1.455 1.687 5.293 1 93.19 92 GLN B N 1
ATOM 1638 C CA . GLN B 1 92 ? 1.958 3.033 5.039 1 93.19 92 GLN B CA 1
ATOM 1639 C C . GLN B 1 92 ? 0.812 4.027 4.887 1 93.19 92 GLN B C 1
ATOM 1641 O O . GLN B 1 92 ? -0.343 3.633 4.723 1 93.19 92 GLN B O 1
ATOM 1646 N N . TRP B 1 93 ? 1.228 5.289 4.984 1 92.69 93 TRP B N 1
ATOM 1647 C CA . TRP B 1 93 ? 0.28 6.355 4.688 1 92.69 93 TRP B CA 1
ATOM 1648 C C . TRP B 1 93 ? 0.129 6.547 3.182 1 92.69 93 TRP B C 1
ATOM 1650 O O . TRP B 1 93 ? 1.119 6.539 2.447 1 92.69 93 TRP B O 1
ATOM 1660 N N . MET B 1 94 ? -1.131 6.676 2.785 1 90.5 94 MET B N 1
ATOM 1661 C CA . MET B 1 94 ? -1.428 6.906 1.374 1 90.5 94 MET B CA 1
ATOM 1662 C C . MET B 1 94 ? -2.469 8.008 1.208 1 90.5 94 MET B C 1
ATOM 1664 O O . MET B 1 94 ? -3.387 8.125 2.02 1 90.5 94 MET B O 1
ATOM 1668 N N . SER B 1 95 ? -2.348 8.797 0.179 1 87.69 95 SER B N 1
ATOM 1669 C CA . SER B 1 95 ? -3.291 9.875 -0.081 1 87.69 95 SER B CA 1
ATOM 1670 C C . SER B 1 95 ? -4.668 9.336 -0.447 1 87.69 95 SER B C 1
ATOM 1672 O O . SER B 1 95 ? -4.797 8.18 -0.856 1 87.69 95 SER B O 1
ATOM 1674 N N . SER B 1 96 ? -5.602 10.125 -0.324 1 83.94 96 SER B N 1
ATOM 1675 C CA . SER B 1 96 ? -6.984 9.734 -0.588 1 83.94 96 SER B CA 1
ATOM 1676 C C . SER B 1 96 ? -7.168 9.305 -2.039 1 83.94 96 SER B C 1
ATOM 1678 O O . SER B 1 96 ? -7.91 8.359 -2.324 1 83.94 96 SER B O 1
ATOM 1680 N N . ILE B 1 97 ? -6.48 9.875 -2.887 1 74.56 97 ILE B N 1
ATOM 1681 C CA . ILE B 1 97 ? -6.578 9.555 -4.305 1 74.56 97 ILE B CA 1
ATOM 1682 C C . ILE B 1 97 ? -6.031 8.148 -4.559 1 74.56 97 ILE B C 1
ATOM 1684 O O . ILE B 1 97 ? -6.664 7.348 -5.25 1 74.56 97 ILE B O 1
ATOM 1688 N N . CYS B 1 98 ? -4.914 7.938 -3.973 1 80.62 98 CYS B N 1
ATOM 1689 C CA . CYS B 1 98 ? -4.301 6.625 -4.137 1 80.62 98 CYS B CA 1
ATOM 1690 C C . CYS B 1 98 ? -5.168 5.535 -3.516 1 80.62 98 CYS B C 1
ATOM 1692 O O . CYS B 1 98 ? -5.301 4.449 -4.074 1 80.62 98 CYS B O 1
ATOM 1694 N N . ARG B 1 99 ? -5.766 5.941 -2.471 1 84.81 99 ARG B N 1
ATOM 1695 C CA . ARG B 1 99 ? -6.633 4.98 -1.797 1 84.81 99 ARG B CA 1
ATOM 1696 C C . ARG B 1 99 ? -7.859 4.66 -2.643 1 84.81 99 ARG B C 1
ATOM 1698 O O . ARG B 1 99 ? -8.305 3.512 -2.699 1 84.81 99 ARG B O 1
ATOM 1705 N N . ARG B 1 100 ? -8.305 5.625 -3.273 1 77.5 100 ARG B N 1
ATOM 1706 C CA . ARG B 1 100 ? -9.453 5.434 -4.156 1 77.5 100 ARG B CA 1
ATOM 1707 C C . ARG B 1 100 ? -9.102 4.52 -5.324 1 77.5 100 ARG B C 1
ATOM 1709 O O . ARG B 1 100 ? -9.875 3.625 -5.672 1 77.5 100 ARG B O 1
ATOM 1716 N N . ILE B 1 101 ? -7.867 4.73 -5.824 1 71.56 101 ILE B N 1
ATOM 1717 C CA . ILE B 1 101 ? -7.379 3.91 -6.93 1 71.56 101 ILE B CA 1
ATOM 1718 C C . ILE B 1 101 ? -7.172 2.473 -6.453 1 71.56 101 ILE B C 1
ATOM 1720 O O . ILE B 1 101 ? -7.535 1.523 -7.152 1 71.56 101 ILE B O 1
ATOM 1724 N N . ARG B 1 102 ? -6.637 2.395 -5.289 1 76.06 102 ARG B N 1
ATOM 1725 C CA . ARG B 1 102 ? -6.402 1.09 -4.68 1 76.06 102 ARG B CA 1
ATOM 1726 C C . ARG B 1 102 ? -7.711 0.337 -4.477 1 76.06 102 ARG B C 1
ATOM 1728 O O . ARG B 1 102 ? -7.785 -0.87 -4.723 1 76.06 102 ARG B O 1
ATOM 1735 N N . ARG B 1 103 ? -8.664 1.092 -4.086 1 77.69 103 ARG B N 1
ATOM 1736 C CA . ARG B 1 103 ? -9.969 0.487 -3.83 1 77.69 103 ARG B CA 1
ATOM 1737 C C . ARG B 1 103 ? -10.57 -0.084 -5.109 1 77.69 103 ARG B C 1
ATOM 1739 O O . ARG B 1 103 ? -11.32 -1.059 -5.07 1 77.69 103 ARG B O 1
ATOM 1746 N N . ARG B 1 104 ? -10.148 0.449 -6.125 1 68.31 104 ARG B N 1
ATOM 1747 C CA . ARG B 1 104 ? -10.656 -0.032 -7.406 1 68.31 104 ARG B CA 1
ATOM 1748 C C . ARG B 1 104 ? -9.828 -1.2 -7.922 1 68.31 104 ARG B C 1
ATOM 1750 O O . ARG B 1 104 ? -10.141 -1.784 -8.961 1 68.31 104 ARG B O 1
ATOM 1757 N N . ARG B 1 105 ? -8.992 -1.65 -7.047 1 65 105 ARG B N 1
ATOM 1758 C CA . ARG B 1 105 ? -8.133 -2.812 -7.273 1 65 105 ARG B CA 1
ATOM 1759 C C . ARG B 1 105 ? -7.348 -2.67 -8.57 1 65 105 ARG B C 1
ATOM 1761 O O . ARG B 1 105 ? -6.992 -3.666 -9.203 1 65 105 ARG B O 1
ATOM 1768 N N . GLU B 1 106 ? -7.219 -1.423 -8.992 1 63.44 106 GLU B N 1
ATOM 1769 C CA . GLU B 1 106 ? -6.484 -1.131 -10.219 1 63.44 106 GLU B CA 1
ATOM 1770 C C . GLU B 1 106 ? -4.984 -1.365 -10.039 1 63.44 106 GLU B C 1
ATOM 1772 O O . GLU B 1 106 ? -4.262 -1.579 -11.016 1 63.44 106 GLU B O 1
ATOM 1777 N N . TRP B 1 107 ? -4.707 -1.568 -8.883 1 59.94 107 TRP B N 1
ATOM 1778 C CA . TRP B 1 107 ? -3.287 -1.71 -8.578 1 59.94 107 TRP B CA 1
ATOM 1779 C C . TRP B 1 107 ? -2.812 -3.135 -8.852 1 59.94 107 TRP B C 1
ATOM 1781 O O . TRP B 1 107 ? -1.636 -3.357 -9.141 1 59.94 107 TRP B O 1
ATOM 1791 N N . VAL B 1 108 ? -3.764 -4.07 -8.625 1 58.41 108 VAL B N 1
ATOM 1792 C CA . VAL B 1 108 ? -3.389 -5.469 -8.82 1 58.41 108 VAL B CA 1
ATOM 1793 C C . VAL B 1 108 ? -3.27 -5.77 -10.312 1 58.41 108 VAL B C 1
ATOM 1795 O O . VAL B 1 108 ? -2.475 -6.621 -10.719 1 58.41 108 VAL B O 1
ATOM 1798 N N . LEU B 1 109 ? -4.02 -5.059 -11.062 1 55.31 109 LEU B N 1
ATOM 1799 C CA . LEU B 1 109 ? -4.109 -5.352 -12.492 1 55.31 109 LEU B CA 1
ATOM 1800 C C . LEU B 1 109 ? -2.924 -4.754 -13.242 1 55.31 109 LEU B C 1
ATOM 1802 O O . LEU B 1 109 ? -2.619 -5.176 -14.359 1 55.31 109 LEU B O 1
ATOM 1806 N N . ALA B 1 110 ? -2.309 -3.885 -12.5 1 50.22 110 ALA B N 1
ATOM 1807 C CA . ALA B 1 110 ? -1.286 -3.229 -13.312 1 50.22 110 ALA B CA 1
ATOM 1808 C C . ALA B 1 110 ? 0.008 -4.039 -13.32 1 50.22 110 ALA B C 1
ATOM 1810 O O . ALA B 1 110 ? 0.367 -4.66 -12.32 1 50.22 110 ALA B O 1
#

Solvent-accessible surface area (backbone atoms only — not comparable to full-atom values): 12439 Å² total; per-residue (Å²): 130,64,67,71,56,51,56,53,51,53,54,50,53,43,48,55,52,43,17,54,43,54,73,57,54,73,70,72,74,73,70,76,77,68,83,72,76,78,74,64,74,78,34,74,64,49,50,51,50,52,51,47,51,37,65,75,36,37,59,64,50,68,64,58,51,19,66,74,68,73,47,53,62,65,57,51,50,44,39,40,44,71,73,65,32,37,42,81,38,72,45,27,55,35,15,52,57,48,48,54,44,46,70,67,50,52,43,59,60,43,129,66,66,70,57,52,57,53,51,53,52,50,53,44,48,55,53,43,16,52,43,54,72,56,55,73,71,71,73,75,68,74,77,68,84,72,78,78,73,62,74,78,32,74,66,49,50,50,49,54,50,49,50,38,65,75,34,38,60,64,51,68,65,57,50,19,66,74,68,74,46,52,62,66,57,50,51,45,39,39,44,71,72,66,33,37,42,80,39,72,47,28,53,32,14,53,57,46,47,53,44,47,71,65,48,53,43,61,61,43

Organism: Araneus ventricosus (NCBI:txid182803)